Protein AF-A0A966R933-F1 (afdb_monomer)

Nearest PDB structures (foldseek):
  6i50-assembly1_A  TM=4.365E-01  e=1.251E-01  Spodoptera frugiperda
  4mxw-assembly2_A  TM=3.222E-01  e=2.564E-01  Homo sapiens
  3mi8-assembly1_A  TM=3.698E-01  e=3.327E+00  Homo sapiens
  3k51-assembly1_A  TM=3.496E-01  e=1.893E+00  Homo sapiens
  6w9g-assembly1_C  TM=2.439E-01  e=6.791E-01  Homo sapiens

Solvent-accessible surface area (backbone atoms only — not comparable to full-atom values): 19482 Å² total; per-residue (Å²): 120,56,99,60,27,41,74,45,85,52,96,87,34,49,35,51,47,67,77,67,90,82,73,98,85,64,80,71,82,55,71,71,37,72,91,50,36,81,61,58,70,67,45,46,74,94,49,57,86,65,56,34,63,42,76,55,93,61,22,41,38,33,50,36,40,57,43,80,45,97,86,80,42,62,30,13,48,24,35,37,37,36,36,36,67,50,49,73,53,93,63,83,71,44,72,64,45,74,79,44,72,49,57,44,46,37,34,51,41,48,47,70,48,72,55,95,88,39,82,43,36,40,33,37,26,45,47,95,88,70,43,83,44,82,45,73,64,74,93,77,72,70,49,46,71,82,84,83,53,81,36,70,40,72,51,70,51,70,55,70,76,41,36,78,94,50,60,87,46,31,24,33,51,44,34,38,40,35,27,40,31,61,27,38,37,57,35,39,41,39,38,29,36,26,32,66,82,48,90,48,79,41,79,49,54,71,54,76,52,76,28,75,65,70,84,91,64,82,76,61,93,90,60,77,83,77,81,89,72,68,69,62,40,70,44,92,70,48,70,47,67,60,53,59,93,44,66,33,84,79,73,69,45,43,48,45,51,30,41,25,41,26,45,37,40,42,34,38,28,31,61,44,81,76,48,78,45,82,41,66,45,83,40,88,64,68,98,56,77,87,45,63,60,36,72,74,93,76,79,91,82,69,93,50,33,79,58,66,88,68,83,85,86,69,81,77,89,56,87,66,65,44,87,125

Secondary structure (DSSP, 8-state):
-BTTEEEEEETTEEEEEE-SS--TTS--S---TTTTHHHHTT--GGGGGG--EEEETTEEEEEEEEEEETTTEEEEEEEEEEE-HHHHSSSS-PPPEEEEEEEEEEEEEEEEEEETTEEEEEEEEE-TTS-EEEEEE-SS-SSEE-SSSEEPPEEEEEPPPB--S-TTS-EEEEEEEEEEEEEEEEEEEEEEEEETT-SSPEEEEEEEEEE--S--SPPPTT-----S-PPPEEEEEEEE-SPP-PBPTTTSSBTTEES-EEEEEEEEEEEEEEEEEEEEEE-PPPSS---TTPPPSS-SS---------------TTTT----

pLDDT: mean 81.32, std 14.97, range [36.44, 96.38]

Foldseek 3Di:
DPPQWDWADDPQAIAIDHDDDDDPPDDDGDHPCPVQNVQQVQADPVCSVQKEWDQDPQKIKIFHNWDADPPLGIWGFWIWIWHLPQQPDPDPRDDIDTPYIGGAFRFNYKDWDQDPNDIWIWTFTQDPVRDTDIDTDDDDDFAGDPPPDGFWDKDKDKDPWDLDPHQPFKKFWWKKKWKWWQFAAKKKKWKWKFAPPDPDTHTFDIDMDGFYADPPDDDDPPDDDDPPGGGIGIDGIDMGGGGDQDADQQQRHGRSIHSIMMMMMMMIGGIDTDDMDTDIDGDHDDPDGRQQQPDDPDDDPDPRHDHDDRDDDDDPPPPRHDHD

Mean predicted aligned error: 10.38 Å

Sequence (324 aa):
MVNGDILFRSQDGIRSLMVARRDFTDWGQTPISRQVGRALKYDTLSRLGAASAVNFDNRFLLTIQPQQDQTHGTYHRGLVALDYDLVSGMGTKLSPAWEGVWTGLNILRVLTVRVDNVDRCYVFALSDEKKIELWEITRGDRFDHDGTDDVRIQWAIETRSTTFTKPFDAKRLEAMDQWYDQLTGQLDVTARFRPNLSECWTPWATYEDCAQYRNCEAPAPGTCQTPQYFRSQSRARMAFTRPPDVTDSQTGRFTRIGYEFQIRMELTGYARLQRLQFVANAEQDDMYGDISKTQCITAPEGNCASGDCNALTCCDPDDFTYSI

Radius of gyration: 24.47 Å; Cα contacts (8 Å, |Δi|>4): 630; chains: 1; bounding box: 87×52×58 Å

Structure (mmCIF, N/CA/C/O backbone):
data_AF-A0A966R933-F1
#
_entry.id   AF-A0A966R933-F1
#
loop_
_atom_site.group_PDB
_atom_site.id
_atom_site.type_symbol
_atom_site.label_atom_id
_atom_site.label_alt_id
_atom_site.label_comp_id
_atom_site.label_asym_id
_atom_site.label_entity_id
_atom_site.label_seq_id
_atom_site.pdbx_PDB_ins_code
_atom_site.Cartn_x
_atom_site.Cartn_y
_atom_site.Cartn_z
_atom_site.occupancy
_atom_site.B_iso_or_equiv
_atom_site.auth_seq_id
_atom_site.auth_comp_id
_atom_site.auth_asym_id
_atom_site.auth_atom_id
_atom_site.pdbx_PDB_model_num
ATOM 1 N N . MET A 1 1 ? 1.910 -20.796 -18.724 1.00 36.44 1 MET A N 1
ATOM 2 C CA . MET A 1 1 ? 1.612 -22.095 -18.089 1.00 36.44 1 MET A CA 1
ATOM 3 C C . MET A 1 1 ? 2.500 -22.176 -16.863 1.00 36.44 1 MET A C 1
ATOM 5 O O . MET A 1 1 ? 3.710 -22.075 -17.018 1.00 36.44 1 MET A O 1
ATOM 9 N N . VAL A 1 2 ? 1.915 -22.220 -15.670 1.00 47.84 2 VAL A N 1
ATOM 10 C CA . VAL A 1 2 ? 2.641 -22.260 -14.390 1.00 47.84 2 VAL A CA 1
ATOM 11 C C . VAL A 1 2 ? 2.152 -23.501 -13.659 1.00 47.84 2 VAL A C 1
ATOM 13 O O . VAL A 1 2 ? 0.949 -23.661 -13.506 1.00 47.84 2 VAL A O 1
ATOM 16 N N . ASN A 1 3 ? 3.050 -24.410 -13.275 1.00 51.19 3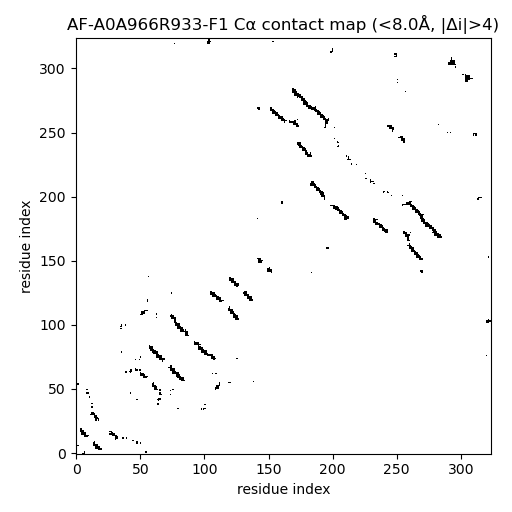 ASN A N 1
ATOM 17 C CA . ASN A 1 3 ? 2.709 -25.628 -12.523 1.00 51.19 3 ASN A CA 1
ATOM 18 C C . ASN A 1 3 ? 1.578 -26.498 -13.130 1.00 51.19 3 ASN A C 1
ATOM 20 O O . ASN A 1 3 ? 0.855 -27.160 -12.398 1.00 51.19 3 ASN A O 1
ATOM 24 N N . GLY A 1 4 ? 1.425 -26.523 -14.462 1.00 49.53 4 GLY A N 1
ATOM 25 C CA . GLY A 1 4 ? 0.356 -27.274 -15.150 1.00 49.53 4 GLY A CA 1
ATOM 26 C C . GLY A 1 4 ? -0.972 -26.517 -15.321 1.00 49.53 4 GLY A C 1
ATOM 27 O O . GLY A 1 4 ? -1.863 -27.009 -16.020 1.00 49.53 4 GLY A O 1
ATOM 28 N N . ASP A 1 5 ? -1.052 -25.294 -14.786 1.00 51.56 5 ASP A N 1
ATOM 29 C CA . ASP A 1 5 ? -2.226 -24.427 -14.836 1.00 51.56 5 ASP A CA 1
ATOM 30 C C . ASP A 1 5 ? -2.032 -23.234 -15.785 1.00 51.56 5 ASP A C 1
ATOM 32 O O . ASP A 1 5 ? -0.944 -22.659 -15.958 1.00 51.56 5 ASP A O 1
ATOM 36 N N . ILE A 1 6 ? -3.129 -22.854 -16.434 1.00 66.69 6 ILE A N 1
ATOM 37 C CA . ILE A 1 6 ? -3.263 -21.637 -17.229 1.00 66.69 6 ILE A CA 1
ATOM 38 C C . ILE A 1 6 ? -4.092 -20.654 -16.414 1.00 66.69 6 ILE A C 1
ATOM 40 O O . ILE A 1 6 ? -5.292 -20.842 -16.234 1.00 66.69 6 ILE A O 1
ATOM 44 N N . LEU A 1 7 ? -3.456 -19.587 -15.940 1.00 71.81 7 LEU A N 1
ATOM 45 C CA . LEU A 1 7 ? -4.163 -18.452 -15.360 1.00 71.81 7 LEU A CA 1
ATOM 46 C C . LEU A 1 7 ? -4.573 -17.488 -16.467 1.00 71.81 7 LEU A C 1
ATOM 48 O O . LEU A 1 7 ? -3.769 -17.158 -17.339 1.00 71.81 7 LEU A O 1
ATOM 52 N N . PHE A 1 8 ? -5.823 -17.042 -16.432 1.00 70.25 8 PHE A N 1
ATOM 53 C CA . PHE A 1 8 ? -6.366 -16.097 -17.399 1.00 70.25 8 PHE A CA 1
ATOM 54 C C . PHE A 1 8 ? -7.349 -15.132 -16.735 1.00 70.25 8 PHE A C 1
ATOM 56 O O . PHE A 1 8 ? -7.953 -15.415 -15.695 1.00 70.25 8 PHE A O 1
ATOM 63 N N . ARG A 1 9 ? -7.511 -13.959 -17.348 1.00 73.81 9 ARG A N 1
ATOM 64 C CA . ARG A 1 9 ? -8.462 -12.944 -16.896 1.00 73.81 9 ARG A CA 1
ATOM 65 C C . ARG A 1 9 ? -9.865 -13.285 -17.411 1.00 73.81 9 ARG A C 1
ATOM 67 O O . ARG A 1 9 ? -10.053 -13.529 -18.598 1.00 73.81 9 ARG A O 1
ATOM 74 N N . SER A 1 10 ? -10.840 -13.289 -16.509 1.00 68.50 10 SER A N 1
ATOM 75 C CA . SER A 1 10 ? -12.266 -13.526 -16.765 1.00 68.50 10 SER A CA 1
ATOM 76 C C . SER A 1 10 ? -13.103 -12.344 -16.255 1.00 68.50 10 SER A C 1
ATOM 78 O O . SER A 1 10 ? -12.592 -11.482 -15.539 1.00 68.50 10 SER A O 1
ATOM 80 N N . GLN A 1 11 ? -14.392 -12.300 -16.605 1.00 63.03 11 GLN A N 1
ATOM 81 C CA . GLN A 1 11 ? -15.316 -11.218 -16.231 1.00 63.03 11 GLN A CA 1
ATOM 82 C C . GLN A 1 11 ? -15.450 -11.022 -14.711 1.00 63.03 11 GLN A C 1
ATOM 84 O O . GLN A 1 11 ? -15.682 -9.917 -14.239 1.00 63.03 11 GLN A O 1
ATOM 89 N N . ASP A 1 12 ? -15.291 -12.095 -13.946 1.00 59.94 12 ASP A N 1
ATOM 90 C CA . ASP A 1 12 ? -15.486 -12.163 -12.498 1.00 59.94 12 ASP A CA 1
ATOM 91 C C . ASP A 1 12 ? -14.184 -12.103 -11.685 1.00 59.94 12 ASP A C 1
ATOM 93 O O . ASP A 1 12 ? -14.227 -12.015 -10.460 1.00 59.94 12 ASP A O 1
ATOM 97 N N . GLY A 1 13 ? -13.020 -12.172 -12.334 1.00 74.50 13 GLY A N 1
ATOM 98 C CA . GLY A 1 13 ? -11.752 -12.307 -11.619 1.00 74.50 13 GLY A CA 1
ATOM 99 C C . GLY A 1 13 ? -10.636 -12.923 -12.454 1.00 74.50 13 GLY A C 1
ATOM 100 O O . GLY A 1 13 ? -10.683 -12.969 -13.687 1.00 74.50 13 GLY A O 1
ATOM 101 N N . ILE A 1 14 ? -9.603 -13.379 -11.760 1.00 72.69 14 ILE A N 1
ATOM 102 C CA . ILE A 1 14 ? -8.530 -14.185 -12.341 1.00 72.69 14 ILE A CA 1
ATOM 103 C C . ILE A 1 14 ? -8.903 -15.640 -12.084 1.00 72.69 14 ILE A C 1
ATOM 105 O O . ILE A 1 14 ? -9.171 -16.020 -10.940 1.00 72.69 14 ILE A O 1
ATOM 109 N N . ARG A 1 15 ? -8.981 -16.427 -13.156 1.00 68.19 15 ARG A N 1
ATOM 110 C CA . ARG A 1 15 ? -9.348 -17.844 -13.114 1.00 68.19 15 ARG A CA 1
ATOM 111 C C . ARG A 1 15 ? -8.147 -18.705 -13.472 1.00 68.19 15 ARG A C 1
ATOM 113 O O . ARG A 1 15 ? -7.319 -18.303 -14.286 1.00 68.19 15 ARG A O 1
ATOM 120 N N . SER A 1 16 ? -8.091 -19.900 -12.898 1.00 65.12 16 SER A N 1
ATOM 121 C CA . SER A 1 16 ? -7.195 -20.971 -13.323 1.00 65.12 16 SER A CA 1
ATOM 122 C C . SER A 1 16 ? -7.951 -21.992 -14.176 1.00 65.12 16 SER A C 1
ATOM 124 O O . SER A 1 16 ? -9.102 -22.345 -13.904 1.00 65.12 16 SER A O 1
ATOM 126 N N . LEU A 1 17 ? -7.299 -22.461 -15.237 1.00 54.88 17 LEU A N 1
ATOM 127 C CA . LEU A 1 17 ? -7.678 -23.622 -16.031 1.00 54.88 17 LEU A CA 1
ATOM 128 C C . LEU A 1 17 ? -6.557 -24.655 -15.913 1.00 54.88 17 LEU A C 1
ATOM 130 O O . LEU A 1 17 ? -5.459 -24.432 -16.422 1.00 54.88 17 LEU A O 1
ATOM 134 N N . MET A 1 18 ? -6.843 -25.781 -15.267 1.00 54.78 18 MET A N 1
ATOM 135 C CA . MET A 1 18 ? -5.897 -26.890 -15.144 1.00 54.78 18 MET A CA 1
ATOM 136 C C . MET A 1 18 ? -5.921 -27.753 -16.408 1.00 54.78 18 MET A C 1
ATOM 138 O O . MET A 1 18 ? -7.000 -28.122 -16.878 1.00 54.78 18 MET A O 1
ATOM 142 N N . VAL A 1 19 ? -4.752 -28.093 -16.964 1.00 52.03 19 VAL A N 1
ATOM 143 C CA . VAL A 1 19 ? -4.649 -28.868 -18.224 1.00 52.03 19 VAL A CA 1
ATOM 144 C C . VAL A 1 19 ? -3.995 -30.256 -18.028 1.00 52.03 19 VAL A C 1
ATOM 146 O O . VAL A 1 19 ? -3.834 -31.007 -18.988 1.00 52.03 19 VAL A O 1
ATOM 149 N N . ALA A 1 20 ? -3.702 -30.686 -16.793 1.00 39.28 20 ALA A N 1
ATOM 150 C CA . ALA A 1 20 ? -3.129 -32.012 -16.494 1.00 39.28 20 ALA A CA 1
ATOM 151 C C . ALA A 1 20 ? -4.101 -32.963 -15.747 1.00 39.28 20 ALA A C 1
ATOM 153 O O . ALA A 1 20 ? -4.936 -32.534 -14.955 1.00 39.28 20 ALA A O 1
ATOM 154 N N . ARG A 1 21 ? -4.006 -34.283 -16.003 1.00 43.22 21 ARG A N 1
ATOM 155 C CA . ARG A 1 21 ? -4.816 -35.338 -15.347 1.00 43.22 21 ARG A CA 1
ATOM 156 C C . ARG A 1 21 ? -4.299 -35.650 -13.917 1.00 43.22 21 ARG A C 1
ATOM 158 O O . ARG A 1 21 ? -3.245 -36.270 -13.817 1.00 43.22 21 ARG A O 1
ATOM 165 N N . ARG A 1 22 ? -5.148 -35.389 -12.895 1.00 39.78 22 ARG A N 1
ATOM 166 C CA . ARG A 1 22 ? -5.112 -35.780 -11.441 1.00 39.78 22 ARG A CA 1
ATOM 167 C C . ARG A 1 22 ? -4.112 -34.983 -10.568 1.00 39.78 22 ARG A C 1
ATOM 169 O O . ARG A 1 22 ? -2.976 -34.842 -10.987 1.00 39.78 22 ARG A O 1
ATOM 176 N N . ASP A 1 23 ? -4.433 -34.410 -9.393 1.00 37.53 23 ASP A N 1
ATOM 177 C CA . ASP A 1 23 ? -5.287 -34.805 -8.244 1.00 37.53 23 ASP A CA 1
ATOM 178 C C . ASP A 1 23 ? -6.613 -34.030 -8.037 1.00 37.53 23 ASP A C 1
ATOM 180 O O . ASP A 1 23 ? -6.771 -32.885 -8.435 1.00 37.53 23 ASP A O 1
ATOM 184 N N . PHE A 1 24 ? -7.582 -34.682 -7.378 1.00 42.81 24 PHE A N 1
ATOM 185 C CA . PHE A 1 24 ? -9.002 -34.289 -7.253 1.00 42.81 24 PHE A CA 1
ATOM 186 C C . PHE A 1 24 ? -9.316 -33.266 -6.135 1.00 42.81 24 PHE A C 1
ATOM 188 O O . PHE A 1 24 ? -10.486 -33.018 -5.850 1.00 42.81 24 PHE A O 1
ATOM 195 N N . THR A 1 25 ? -8.301 -32.708 -5.472 1.00 47.44 25 THR A N 1
ATOM 196 C CA . THR A 1 25 ? -8.460 -31.808 -4.310 1.00 47.44 25 THR A CA 1
ATOM 197 C C . THR A 1 25 ? -7.926 -30.392 -4.529 1.00 47.44 25 THR A C 1
ATOM 199 O O . THR A 1 25 ? -8.078 -29.568 -3.633 1.00 47.44 25 THR A O 1
ATOM 202 N N . ASP A 1 26 ? -7.350 -30.095 -5.699 1.00 53.28 26 ASP A N 1
ATOM 203 C CA . ASP A 1 26 ? -6.748 -28.795 -6.022 1.00 53.28 26 ASP A CA 1
ATOM 204 C C . ASP A 1 26 ? -7.385 -28.120 -7.260 1.00 53.28 26 ASP A C 1
ATOM 206 O O . ASP A 1 26 ? -8.067 -28.741 -8.072 1.00 53.28 26 ASP A O 1
ATOM 210 N N . TRP A 1 27 ? -7.202 -26.799 -7.309 1.00 47.88 27 TRP A N 1
ATOM 211 C CA . TRP A 1 27 ? -7.929 -25.708 -7.989 1.00 47.88 27 TRP A CA 1
ATOM 212 C C . TRP A 1 27 ? -8.731 -25.964 -9.282 1.00 47.88 27 TRP A C 1
ATOM 214 O O . TRP A 1 27 ? -8.255 -25.750 -10.392 1.00 47.88 27 TRP A O 1
ATOM 224 N N . GLY A 1 28 ? -10.048 -26.151 -9.134 1.00 38.38 28 GLY A N 1
ATOM 225 C CA . GLY A 1 28 ? -11.040 -25.963 -10.204 1.00 38.38 28 GLY A CA 1
ATOM 226 C C . GLY A 1 28 ? -11.857 -24.665 -10.058 1.00 38.38 28 GLY A C 1
ATOM 227 O O . GLY A 1 28 ? -12.425 -24.422 -8.996 1.00 38.38 28 GLY A O 1
ATOM 228 N N . GLN A 1 29 ? -11.930 -23.847 -11.125 1.00 37.25 29 GLN A N 1
ATOM 229 C CA . GLN A 1 29 ? -12.935 -22.792 -11.428 1.00 37.25 29 GLN A CA 1
ATOM 230 C C . GLN A 1 29 ? -13.473 -21.937 -10.250 1.00 37.25 29 GLN A C 1
ATOM 232 O O . GLN A 1 29 ? -14.620 -21.495 -10.277 1.00 37.25 29 GLN A O 1
ATOM 237 N N . THR A 1 30 ? -12.673 -21.669 -9.218 1.00 43.91 30 THR A N 1
ATOM 238 C CA . THR A 1 30 ? -13.078 -20.824 -8.084 1.00 43.91 30 THR A CA 1
ATOM 239 C C . THR A 1 30 ? -12.409 -19.460 -8.234 1.00 43.91 30 THR A C 1
ATOM 241 O O . THR A 1 30 ? -11.198 -19.426 -8.444 1.00 43.91 30 THR A O 1
ATOM 244 N N . PRO A 1 31 ? -13.136 -18.329 -8.160 1.00 49.50 31 PRO A N 1
ATOM 245 C CA . PRO A 1 31 ? -12.522 -17.009 -8.268 1.00 49.50 31 PRO A CA 1
ATOM 246 C C . PRO A 1 31 ? -11.533 -16.789 -7.112 1.00 49.50 31 PRO A C 1
ATOM 248 O O . PRO A 1 31 ? -11.920 -16.657 -5.951 1.00 49.50 31 PRO A O 1
ATOM 251 N N . ILE A 1 32 ? -10.242 -16.749 -7.451 1.00 59.44 32 ILE A N 1
ATOM 252 C CA . ILE A 1 32 ? -9.102 -16.671 -6.514 1.00 59.44 32 ILE A CA 1
ATOM 253 C C . ILE A 1 32 ? -8.992 -15.264 -5.888 1.00 59.44 32 ILE A C 1
ATOM 255 O O . ILE A 1 32 ? -8.323 -15.046 -4.881 1.00 59.44 32 ILE A O 1
ATOM 259 N N . SER A 1 33 ? -9.685 -14.277 -6.451 1.00 59.53 33 SER A N 1
ATOM 260 C CA . SER A 1 33 ? -9.358 -12.861 -6.319 1.00 59.53 33 SER A CA 1
ATOM 261 C C . SER A 1 33 ? -10.073 -12.094 -5.200 1.00 59.53 33 SER A C 1
ATOM 263 O O . SER A 1 33 ? -10.199 -10.878 -5.300 1.00 59.53 33 SER A O 1
ATOM 265 N N . ARG A 1 34 ? -10.560 -12.737 -4.128 1.00 67.81 34 ARG A N 1
ATOM 266 C CA . ARG A 1 34 ? -11.287 -12.011 -3.056 1.00 67.81 34 ARG A CA 1
ATOM 267 C C . ARG A 1 34 ? -10.432 -10.953 -2.346 1.00 67.81 34 ARG A C 1
ATOM 269 O O . ARG A 1 34 ? -10.954 -9.892 -2.028 1.00 67.81 34 ARG A O 1
ATOM 276 N N . GLN A 1 35 ? -9.140 -11.216 -2.145 1.00 71.19 35 GLN A N 1
ATOM 277 C CA . GLN A 1 35 ? -8.213 -10.300 -1.457 1.00 71.19 35 GLN A CA 1
ATOM 278 C C . GLN A 1 35 ? -7.917 -9.037 -2.285 1.00 71.19 35 GLN A C 1
ATOM 280 O O . GLN A 1 35 ? -7.800 -7.945 -1.746 1.00 71.19 35 GLN A O 1
ATOM 285 N N . VAL A 1 36 ? -7.888 -9.176 -3.611 1.00 79.12 36 VAL A N 1
ATOM 286 C CA . VAL A 1 36 ? -7.626 -8.096 -4.583 1.00 79.12 36 VAL A CA 1
ATOM 287 C C . VAL A 1 36 ? -8.903 -7.636 -5.298 1.00 79.12 36 VAL A C 1
ATOM 289 O O . VAL A 1 36 ? -8.865 -6.866 -6.257 1.00 79.12 36 VAL A O 1
ATOM 292 N N . GLY A 1 37 ? -10.067 -8.090 -4.823 1.00 78.38 37 GLY A N 1
ATOM 293 C CA . GLY A 1 37 ? -11.359 -7.862 -5.468 1.00 78.38 37 GLY A CA 1
ATOM 294 C C . GLY A 1 37 ? -11.715 -6.381 -5.554 1.00 78.38 37 GLY A C 1
ATOM 295 O O . GLY A 1 37 ? -12.314 -5.961 -6.541 1.00 78.38 37 GLY A O 1
ATOM 296 N N . ARG A 1 38 ? -11.268 -5.578 -4.576 1.00 77.56 38 ARG A N 1
ATOM 297 C CA . ARG A 1 38 ? -11.438 -4.116 -4.577 1.00 77.56 38 ARG A CA 1
ATOM 298 C C . ARG A 1 38 ? -10.855 -3.459 -5.826 1.00 77.56 38 ARG A C 1
ATOM 300 O O . ARG A 1 38 ? -11.471 -2.567 -6.394 1.00 77.56 38 ARG A O 1
ATOM 307 N N . ALA A 1 39 ? -9.704 -3.946 -6.276 1.00 80.38 39 ALA A N 1
ATOM 308 C CA . ALA A 1 39 ? -8.980 -3.387 -7.403 1.00 80.38 39 ALA A CA 1
ATOM 309 C C . ALA A 1 39 ? -9.552 -3.876 -8.736 1.00 80.38 39 ALA A C 1
ATOM 311 O O . ALA A 1 39 ? -9.730 -3.086 -9.659 1.00 80.38 39 ALA A O 1
ATOM 312 N N . LEU A 1 40 ? -9.903 -5.164 -8.802 1.00 83.31 40 LEU A N 1
ATOM 313 C CA . LEU A 1 40 ? -10.428 -5.813 -10.006 1.00 83.31 40 LEU A CA 1
ATOM 314 C C . LEU A 1 40 ? -11.887 -5.462 -10.319 1.00 83.31 40 LEU A C 1
ATOM 316 O O . LEU A 1 40 ? -12.325 -5.674 -11.450 1.00 83.31 40 LEU A O 1
ATOM 320 N N . LYS A 1 41 ? -12.650 -4.953 -9.340 1.00 81.94 41 LYS A N 1
ATOM 321 C CA . LYS A 1 41 ? -14.061 -4.560 -9.510 1.00 81.94 41 LYS A CA 1
ATOM 322 C C . LYS A 1 41 ? -14.245 -3.474 -10.576 1.00 81.94 41 LYS A C 1
ATOM 324 O O . LYS A 1 41 ? -15.308 -3.398 -11.182 1.00 81.94 41 LYS A O 1
ATOM 329 N N . TYR A 1 42 ? -13.223 -2.651 -10.799 1.00 80.94 42 TYR A N 1
ATOM 330 C CA . TYR A 1 42 ? -13.264 -1.525 -11.733 1.00 80.94 42 TYR A CA 1
ATOM 331 C C . TYR A 1 42 ? -12.755 -1.872 -13.140 1.00 80.94 42 TYR A C 1
ATOM 333 O O . TYR A 1 42 ? -12.602 -0.984 -13.981 1.00 80.94 42 TYR A O 1
ATOM 341 N N . ASP A 1 43 ? -12.499 -3.149 -13.428 1.00 83.88 43 ASP A N 1
ATOM 342 C CA . ASP A 1 43 ? -12.033 -3.559 -14.748 1.00 83.88 43 ASP A CA 1
ATOM 343 C C . ASP A 1 43 ? -13.141 -3.464 -15.802 1.00 83.88 43 ASP A C 1
ATOM 345 O O . ASP A 1 43 ? -14.246 -3.987 -15.650 1.00 83.88 43 ASP A O 1
ATOM 349 N N . THR A 1 44 ? -12.815 -2.837 -16.933 1.00 83.62 44 THR A N 1
ATOM 350 C CA . THR A 1 44 ? -13.738 -2.722 -18.065 1.00 83.62 44 THR A CA 1
ATOM 351 C C . THR A 1 44 ? -13.658 -3.964 -18.956 1.00 83.62 44 THR A C 1
ATOM 353 O O . THR A 1 44 ? -12.628 -4.223 -19.580 1.00 83.62 44 THR A O 1
ATOM 356 N N . LEU A 1 45 ? -14.769 -4.701 -19.073 1.00 80.94 45 LEU A N 1
ATOM 357 C CA . LEU A 1 45 ? -14.840 -5.990 -19.781 1.00 80.94 45 LEU A CA 1
ATOM 358 C C . LEU A 1 45 ? -14.350 -5.946 -21.234 1.00 80.94 45 LEU A C 1
ATOM 360 O O . LEU A 1 45 ? -13.626 -6.841 -21.665 1.00 80.94 45 LEU A O 1
ATOM 364 N N . SER A 1 46 ? -14.710 -4.905 -21.987 1.00 85.12 46 SER A N 1
ATOM 365 C CA . SER A 1 46 ? -14.344 -4.772 -23.406 1.00 85.12 46 SER A CA 1
ATOM 366 C C . SER A 1 46 ? -12.839 -4.613 -23.641 1.00 85.12 46 SER A C 1
ATOM 368 O O . SER A 1 46 ? -12.379 -4.786 -24.766 1.00 85.12 46 SER A O 1
ATOM 370 N N . ARG A 1 47 ? -12.069 -4.302 -22.592 1.00 86.06 47 ARG A N 1
ATOM 371 C CA . ARG A 1 47 ? -10.631 -4.017 -22.670 1.00 86.06 47 ARG A CA 1
ATOM 372 C C . ARG A 1 47 ? -9.758 -5.131 -22.095 1.00 86.06 47 ARG A C 1
ATOM 374 O O . ARG A 1 47 ? -8.541 -5.069 -22.221 1.00 86.06 47 ARG A O 1
ATOM 381 N N . LEU A 1 48 ? -10.357 -6.183 -21.530 1.00 84.44 48 LEU A N 1
ATOM 382 C CA . LEU A 1 48 ? -9.616 -7.297 -20.924 1.00 84.44 48 LEU A CA 1
ATOM 383 C C . LEU A 1 48 ? -8.739 -8.064 -21.924 1.00 84.44 48 LEU A C 1
ATOM 385 O O . LEU A 1 48 ? -7.756 -8.677 -21.521 1.00 84.44 48 LEU A O 1
ATOM 389 N N . GLY A 1 49 ? -9.056 -8.010 -23.223 1.00 84.56 49 GLY A N 1
ATOM 390 C CA . GLY A 1 49 ? -8.234 -8.623 -24.271 1.00 84.56 49 GLY A CA 1
ATOM 391 C C . GLY A 1 49 ? -6.835 -8.010 -24.414 1.00 84.56 49 GLY A C 1
ATOM 392 O O . GLY A 1 49 ? -5.957 -8.649 -24.985 1.00 84.56 49 GLY A O 1
ATOM 393 N N . ALA A 1 50 ? -6.614 -6.802 -23.886 1.00 88.69 50 ALA A N 1
ATOM 394 C CA . ALA A 1 50 ? -5.310 -6.141 -23.876 1.00 88.69 50 ALA A CA 1
ATOM 395 C C . ALA A 1 50 ? -4.462 -6.479 -22.634 1.00 88.69 50 ALA A C 1
ATOM 397 O O . ALA A 1 50 ? -3.341 -5.985 -22.520 1.00 88.69 50 ALA A O 1
ATOM 398 N N . ALA A 1 51 ? -4.973 -7.297 -21.706 1.00 91.06 51 ALA A N 1
ATOM 399 C CA . ALA A 1 51 ? -4.255 -7.635 -20.485 1.00 91.06 51 ALA A CA 1
ATOM 400 C C . ALA A 1 51 ? -2.951 -8.394 -20.781 1.00 91.06 51 ALA A C 1
ATOM 402 O O . ALA A 1 51 ? -2.891 -9.263 -21.655 1.00 91.06 51 ALA A O 1
ATOM 403 N N . SER A 1 52 ? -1.911 -8.092 -20.008 1.00 92.88 52 SER A N 1
ATOM 404 C CA . SER A 1 52 ? -0.603 -8.735 -20.082 1.00 92.88 52 SER A CA 1
ATOM 405 C C . SER A 1 52 ? -0.268 -9.385 -18.749 1.00 92.88 52 SER A C 1
ATOM 407 O O . SER A 1 52 ? -0.553 -8.829 -17.688 1.00 92.88 52 SER A O 1
ATOM 409 N N . ALA A 1 53 ? 0.353 -10.560 -18.805 1.00 93.06 53 ALA A N 1
ATOM 410 C CA . ALA A 1 53 ? 0.742 -11.312 -17.623 1.00 93.06 53 ALA A CA 1
ATOM 411 C C . ALA A 1 53 ? 2.128 -11.922 -17.795 1.00 93.06 53 ALA A C 1
ATOM 413 O O . ALA A 1 53 ? 2.481 -12.362 -18.892 1.00 93.06 53 ALA A O 1
ATOM 414 N N . VAL A 1 54 ? 2.877 -12.010 -16.702 1.00 93.94 54 VAL A N 1
ATOM 415 C CA . VAL A 1 54 ? 4.172 -12.694 -16.650 1.00 93.94 54 VAL A CA 1
ATOM 416 C C . VAL A 1 54 ? 4.304 -13.494 -15.363 1.00 93.94 54 VAL A C 1
ATOM 418 O O . VAL A 1 54 ? 3.613 -13.241 -14.379 1.00 93.94 54 VAL A O 1
ATOM 421 N N . ASN A 1 55 ? 5.207 -14.469 -15.377 1.00 91.19 55 ASN A N 1
ATOM 422 C CA . ASN A 1 55 ? 5.716 -15.086 -14.162 1.00 91.19 55 ASN A CA 1
ATOM 423 C C . ASN A 1 55 ? 7.177 -14.655 -14.001 1.00 91.19 55 ASN A C 1
ATOM 425 O O . ASN A 1 55 ? 7.981 -14.902 -14.903 1.00 91.19 55 ASN A O 1
ATOM 429 N N . PHE A 1 56 ? 7.489 -13.989 -12.896 1.00 91.44 56 PHE A N 1
ATOM 430 C CA . PHE A 1 56 ? 8.818 -13.490 -12.576 1.00 91.44 56 PHE A CA 1
ATOM 431 C C . PHE A 1 56 ? 9.063 -13.615 -11.075 1.00 91.44 56 PHE A C 1
ATOM 433 O O . PHE A 1 56 ? 8.211 -13.218 -10.291 1.00 91.44 56 PHE A O 1
ATOM 440 N N . ASP A 1 57 ? 10.217 -14.160 -10.686 1.00 88.44 57 ASP A N 1
ATOM 441 C CA . ASP A 1 57 ? 10.611 -14.314 -9.277 1.00 88.44 57 ASP A CA 1
ATOM 442 C C . ASP A 1 57 ? 9.559 -15.037 -8.415 1.00 88.44 57 ASP A C 1
ATOM 444 O O . ASP A 1 57 ? 9.164 -14.553 -7.363 1.00 88.44 57 ASP A O 1
ATOM 448 N N . ASN A 1 58 ? 9.033 -16.162 -8.919 1.00 87.56 58 ASN A N 1
ATOM 449 C CA . ASN A 1 58 ? 7.922 -16.910 -8.310 1.00 87.56 58 ASN A CA 1
ATOM 450 C C . ASN A 1 58 ? 6.650 -16.084 -8.054 1.00 87.56 58 ASN A C 1
ATOM 452 O O . ASN A 1 58 ? 5.764 -16.529 -7.328 1.00 87.56 58 ASN A O 1
ATOM 456 N N . ARG A 1 59 ? 6.499 -14.936 -8.716 1.00 89.00 59 ARG A N 1
ATOM 457 C CA . ARG A 1 59 ? 5.286 -14.124 -8.683 1.00 89.00 59 ARG A CA 1
ATOM 458 C C . ARG A 1 59 ? 4.600 -14.137 -10.031 1.00 89.00 59 ARG A C 1
ATOM 460 O O . ARG A 1 59 ? 5.211 -13.912 -11.077 1.00 89.00 59 ARG A O 1
ATOM 467 N N . PHE A 1 60 ? 3.293 -14.353 -10.015 1.00 90.25 60 PHE A N 1
ATOM 468 C CA . PHE A 1 60 ? 2.454 -14.056 -11.165 1.00 90.25 60 PHE A CA 1
ATOM 469 C C . PHE A 1 60 ? 2.012 -12.599 -11.111 1.00 90.25 60 PHE A C 1
ATOM 471 O O . PHE A 1 60 ? 1.304 -12.193 -10.190 1.00 90.25 60 PHE A O 1
ATOM 478 N N . LEU A 1 61 ? 2.422 -11.840 -12.123 1.00 93.38 61 LEU A N 1
ATOM 479 C CA . LEU A 1 61 ? 2.064 -10.440 -12.304 1.00 93.38 61 LEU A CA 1
ATOM 480 C C . LEU A 1 61 ? 1.048 -10.337 -13.437 1.00 93.38 61 LEU A C 1
ATOM 482 O O . LEU A 1 61 ? 1.280 -10.867 -14.527 1.00 93.38 61 LEU A O 1
ATOM 486 N N . LEU A 1 62 ? -0.059 -9.639 -13.198 1.00 92.94 62 LEU A N 1
ATOM 487 C CA . LEU A 1 62 ? -1.103 -9.408 -14.197 1.00 92.94 62 LEU A CA 1
ATOM 488 C C . LEU A 1 62 ? -1.548 -7.948 -14.180 1.00 92.94 62 LEU A C 1
ATOM 490 O O . LEU A 1 62 ? -1.811 -7.391 -13.121 1.00 92.94 62 LEU A O 1
ATOM 494 N N . THR A 1 63 ? -1.694 -7.347 -15.355 1.00 93.75 63 THR A N 1
ATOM 495 C CA . THR A 1 63 ? -2.206 -5.980 -15.498 1.00 93.75 63 THR A CA 1
ATOM 496 C C . THR A 1 63 ? -3.689 -5.860 -15.144 1.00 93.75 63 THR A C 1
ATOM 498 O O . THR A 1 63 ? -4.497 -6.704 -15.541 1.00 93.75 63 THR A O 1
ATOM 501 N N . ILE A 1 64 ? -4.060 -4.776 -14.460 1.00 91.25 64 ILE A N 1
ATOM 502 C CA . ILE A 1 64 ? -5.428 -4.507 -13.988 1.00 91.25 64 ILE A CA 1
ATOM 503 C C . ILE A 1 64 ? -5.886 -3.074 -14.315 1.00 91.25 64 ILE A C 1
ATOM 505 O O . ILE A 1 64 ? -5.081 -2.207 -14.645 1.00 91.25 64 ILE A O 1
ATOM 509 N N . GLN A 1 65 ? -7.186 -2.808 -14.207 1.00 89.56 65 GLN A N 1
ATOM 510 C CA . GLN A 1 65 ? -7.830 -1.511 -14.450 1.00 89.56 65 GLN A CA 1
ATOM 511 C C . GLN A 1 65 ? -7.485 -0.876 -15.810 1.00 89.56 65 GLN A C 1
ATOM 513 O O . GLN A 1 65 ? -6.860 0.189 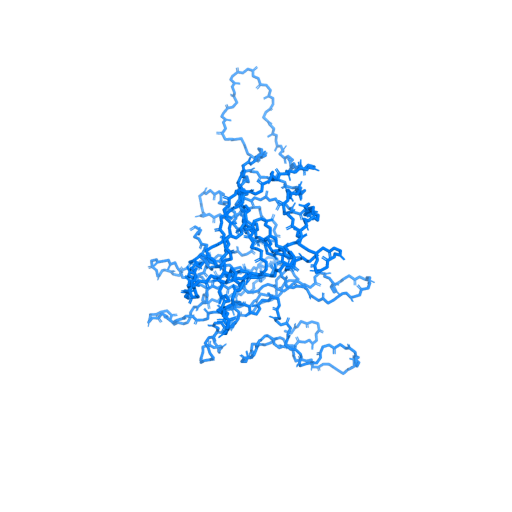-15.859 1.00 89.56 65 GLN A O 1
ATOM 518 N N . PRO A 1 66 ? -7.904 -1.495 -16.930 1.00 91.81 66 PRO A N 1
ATOM 519 C CA . PRO A 1 66 ? -7.602 -0.995 -18.265 1.00 91.81 66 PRO A CA 1
ATOM 520 C C . PRO A 1 66 ? -8.291 0.347 -18.573 1.00 91.81 66 PRO A C 1
ATOM 522 O O . PRO A 1 66 ? -9.521 0.471 -18.569 1.00 91.81 66 PRO A O 1
ATOM 525 N N . GLN A 1 67 ? -7.486 1.337 -18.933 1.00 89.81 67 GLN A N 1
ATOM 526 C CA . GLN A 1 67 ? -7.861 2.656 -19.432 1.00 89.81 67 GLN A CA 1
AT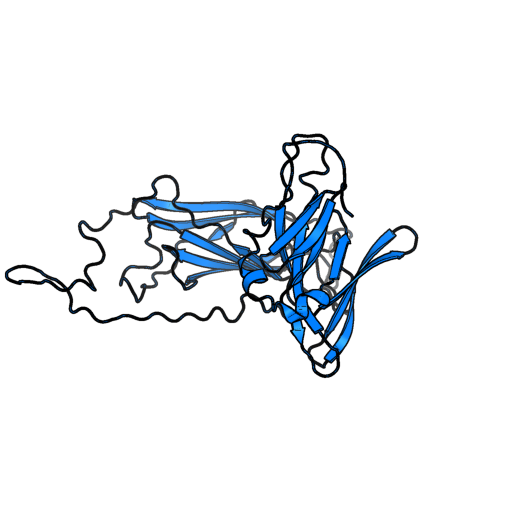OM 527 C C . GLN A 1 67 ? -7.538 2.778 -20.920 1.00 89.81 67 GLN A C 1
ATOM 529 O O . GLN A 1 67 ? -6.754 2.007 -21.467 1.00 89.81 67 GLN A O 1
ATOM 534 N N . GLN A 1 68 ? -8.159 3.742 -21.592 1.00 89.19 68 GLN A N 1
ATOM 535 C CA . GLN A 1 68 ? -7.955 3.969 -23.019 1.00 89.19 68 GLN A CA 1
ATOM 536 C C . GLN A 1 68 ? -7.385 5.359 -23.247 1.00 89.19 68 GLN A C 1
ATOM 538 O O . GLN A 1 68 ? -7.973 6.355 -22.833 1.00 89.19 68 GLN A O 1
ATOM 543 N N . ASP A 1 69 ? -6.268 5.396 -23.953 1.00 89.44 69 ASP A N 1
ATOM 544 C CA . ASP A 1 69 ? -5.657 6.588 -24.508 1.00 89.44 69 ASP A CA 1
ATOM 545 C C . ASP A 1 69 ? -5.934 6.624 -26.018 1.00 89.44 69 ASP A C 1
ATOM 547 O O . ASP A 1 69 ? -5.918 5.590 -26.692 1.00 89.44 69 ASP A O 1
ATOM 551 N N . GLN A 1 70 ? -6.226 7.807 -26.560 1.00 86.06 70 GLN A N 1
ATOM 552 C CA . GLN A 1 70 ? -6.585 7.947 -27.976 1.00 86.06 70 GLN A CA 1
ATOM 553 C C . GLN A 1 70 ? -5.414 7.621 -28.913 1.00 86.06 70 GLN A C 1
ATOM 555 O O . GLN A 1 70 ? -5.645 7.162 -30.030 1.00 86.06 70 GLN A O 1
ATOM 560 N N . THR A 1 71 ? -4.177 7.824 -28.455 1.00 88.69 71 THR A N 1
ATOM 561 C CA . THR A 1 71 ? -2.973 7.716 -29.288 1.00 88.69 71 THR A CA 1
ATOM 562 C C . THR A 1 71 ? -2.223 6.409 -29.041 1.00 88.69 71 THR A C 1
ATOM 564 O O . THR A 1 71 ? -1.724 5.801 -29.984 1.00 88.69 71 THR A O 1
ATOM 567 N N . HIS A 1 72 ? -2.172 5.943 -27.790 1.00 88.50 72 HIS A N 1
ATOM 568 C CA . HIS A 1 72 ? -1.333 4.804 -27.386 1.00 88.50 72 HIS A CA 1
ATOM 569 C C . HIS A 1 72 ? -2.115 3.502 -27.154 1.00 88.50 72 HIS A C 1
ATOM 571 O O . HIS A 1 72 ? -1.525 2.460 -26.870 1.00 88.50 72 HIS A O 1
ATOM 577 N N . GLY A 1 73 ? -3.442 3.532 -27.297 1.00 89.94 73 GLY A N 1
ATOM 578 C CA . GLY A 1 73 ? -4.296 2.363 -27.116 1.00 89.94 73 GLY A CA 1
ATOM 579 C C . GLY A 1 73 ? -4.674 2.129 -25.654 1.00 89.94 73 GLY A C 1
ATOM 580 O O . GLY A 1 73 ? -5.063 3.053 -24.947 1.00 89.94 73 GLY A O 1
ATOM 581 N N . THR A 1 74 ? -4.651 0.872 -25.207 1.00 92.44 74 THR A N 1
ATOM 582 C CA . THR A 1 74 ? -5.064 0.509 -23.839 1.00 92.44 74 THR A CA 1
ATOM 583 C C . THR A 1 74 ? -3.852 0.436 -22.918 1.00 92.44 74 THR A C 1
ATOM 585 O O . THR A 1 74 ? -2.901 -0.279 -23.221 1.00 92.44 74 THR A O 1
ATOM 588 N N . TYR A 1 75 ? -3.914 1.130 -21.785 1.00 93.19 75 TYR A N 1
ATOM 589 C CA . TYR A 1 75 ? -2.946 1.025 -20.691 1.00 93.19 75 TYR A CA 1
ATOM 590 C C . TYR A 1 75 ? -3.657 0.589 -19.405 1.00 93.19 75 TYR A C 1
ATOM 592 O O . TYR A 1 75 ? -4.879 0.631 -19.322 1.00 93.19 75 TYR A O 1
ATOM 600 N N . HIS A 1 76 ? -2.912 0.158 -18.399 1.00 92.88 76 HIS A N 1
ATOM 601 C CA . HIS A 1 76 ? -3.421 -0.429 -17.162 1.00 92.88 76 HIS A CA 1
ATOM 602 C C . HIS A 1 76 ? -2.888 0.361 -15.970 1.00 92.88 76 HIS A C 1
ATOM 604 O O . HIS A 1 76 ? -1.719 0.726 -15.961 1.00 92.88 76 HIS A O 1
ATOM 610 N N . ARG A 1 77 ? -3.715 0.638 -14.959 1.00 90.69 77 ARG A N 1
ATOM 611 C CA . ARG A 1 77 ? -3.312 1.493 -13.818 1.00 90.69 77 ARG A CA 1
ATOM 612 C C . ARG A 1 77 ? -2.488 0.772 -12.749 1.00 90.69 77 ARG A C 1
ATOM 614 O O . ARG A 1 77 ? -2.132 1.371 -11.739 1.00 90.69 77 ARG A O 1
ATOM 621 N N . GLY A 1 78 ? -2.235 -0.520 -12.933 1.00 91.12 78 GLY A N 1
ATOM 622 C CA . GLY A 1 78 ? -1.419 -1.285 -12.006 1.00 91.12 78 GLY A CA 1
ATOM 623 C C . GLY A 1 78 ? -1.258 -2.746 -12.393 1.00 91.12 78 GLY A C 1
ATOM 624 O O . GLY A 1 78 ? -1.806 -3.222 -13.396 1.00 91.12 78 GLY A O 1
ATOM 625 N N . LEU A 1 79 ? -0.514 -3.455 -11.550 1.00 92.56 79 LEU A N 1
ATOM 626 C CA . LEU A 1 79 ? -0.346 -4.902 -11.563 1.00 92.56 79 LEU A CA 1
ATOM 627 C C . LEU A 1 79 ? -0.964 -5.490 -10.307 1.00 92.56 79 LEU A C 1
ATOM 629 O O . LEU A 1 79 ? -0.938 -4.888 -9.241 1.00 92.56 79 LEU A O 1
ATOM 633 N N . VAL A 1 80 ? -1.467 -6.705 -10.412 1.00 91.50 80 VAL A N 1
ATOM 634 C CA . VAL A 1 80 ? -1.723 -7.544 -9.250 1.00 91.50 80 VAL A CA 1
ATOM 635 C C . VAL A 1 80 ? -0.632 -8.603 -9.157 1.00 91.50 80 VAL A C 1
ATOM 637 O O . VAL A 1 80 ? -0.259 -9.180 -10.182 1.00 91.50 80 VAL A O 1
ATOM 640 N N . ALA A 1 81 ? -0.132 -8.840 -7.945 1.00 91.25 81 ALA A N 1
ATOM 641 C CA . ALA A 1 81 ? 0.946 -9.783 -7.672 1.00 91.25 81 ALA A CA 1
ATOM 642 C C . ALA A 1 81 ? 0.445 -10.959 -6.821 1.00 91.25 81 ALA A C 1
ATOM 644 O O . ALA A 1 81 ? -0.166 -10.773 -5.765 1.00 91.25 81 ALA A O 1
ATOM 645 N N . LEU A 1 82 ? 0.684 -12.177 -7.307 1.00 89.50 82 LEU A N 1
ATOM 646 C CA . LEU A 1 82 ? 0.377 -13.432 -6.622 1.00 89.50 82 LEU A CA 1
ATOM 647 C C . LEU A 1 82 ? 1.674 -14.199 -6.376 1.00 89.50 82 LEU A C 1
ATOM 649 O O . LEU A 1 82 ? 2.335 -14.588 -7.338 1.00 89.50 82 LEU A O 1
ATOM 653 N N . ASP A 1 83 ? 1.999 -14.432 -5.110 1.00 86.00 83 ASP A N 1
ATOM 654 C CA . ASP A 1 83 ? 3.210 -15.124 -4.676 1.00 86.00 83 ASP A CA 1
ATOM 655 C C . ASP A 1 83 ? 3.016 -16.651 -4.634 1.00 86.00 83 ASP A C 1
ATOM 657 O O . ASP A 1 83 ? 2.038 -17.164 -4.069 1.00 86.00 83 ASP A O 1
ATOM 661 N N . TYR A 1 84 ? 3.960 -17.378 -5.237 1.00 83.88 84 TYR A N 1
ATOM 662 C CA . TYR A 1 84 ? 4.028 -18.840 -5.252 1.00 83.88 84 TYR A CA 1
ATOM 663 C C . TYR A 1 84 ? 5.049 -19.441 -4.285 1.00 83.88 84 TYR A C 1
ATOM 665 O O . TYR A 1 84 ? 5.125 -20.673 -4.212 1.00 83.88 84 TYR A O 1
ATOM 673 N N . ASP A 1 85 ? 5.806 -18.650 -3.524 1.00 80.69 85 ASP A N 1
ATOM 674 C CA . ASP A 1 85 ? 6.808 -19.185 -2.595 1.00 80.69 85 ASP A CA 1
ATOM 675 C C . ASP A 1 85 ? 6.188 -20.092 -1.520 1.00 80.69 85 ASP A C 1
ATOM 677 O O . ASP A 1 85 ? 6.785 -21.082 -1.093 1.00 80.69 85 ASP A O 1
ATOM 681 N N . LEU A 1 86 ? 4.922 -19.853 -1.170 1.00 71.00 86 LEU A N 1
ATOM 682 C CA . LEU A 1 86 ? 4.141 -20.703 -0.264 1.00 71.00 86 LEU A CA 1
ATOM 683 C C . LEU A 1 86 ? 3.869 -22.124 -0.797 1.00 71.00 86 LEU A C 1
ATOM 685 O O . LEU A 1 86 ? 3.543 -23.025 -0.019 1.00 71.00 86 LEU A O 1
ATOM 689 N N . VAL A 1 87 ? 4.000 -22.337 -2.109 1.00 72.62 87 VAL A N 1
ATOM 690 C CA . VAL A 1 87 ? 3.707 -23.614 -2.788 1.00 72.62 87 VAL A CA 1
ATOM 691 C C . VAL A 1 87 ? 4.967 -24.283 -3.344 1.00 72.62 87 VAL A C 1
ATOM 693 O O . VAL A 1 87 ? 4.929 -25.461 -3.703 1.00 72.62 87 VAL A O 1
ATOM 696 N N . SER A 1 88 ? 6.079 -23.549 -3.431 1.00 63.28 88 SER A N 1
ATOM 697 C CA . SER A 1 88 ? 7.336 -24.018 -4.027 1.00 63.28 88 SER A CA 1
ATOM 698 C C . SER A 1 88 ? 8.203 -24.845 -3.062 1.00 63.28 88 SER A C 1
ATOM 700 O O . SER A 1 88 ? 9.125 -25.536 -3.497 1.00 63.28 88 SER A O 1
ATOM 702 N N . GLY A 1 89 ? 7.897 -24.823 -1.760 1.00 62.53 89 GLY A N 1
ATOM 703 C CA . GLY A 1 89 ? 8.627 -25.563 -0.727 1.00 62.53 89 GLY A CA 1
ATOM 704 C C . GLY A 1 89 ? 8.304 -27.065 -0.641 1.00 62.53 89 GLY A C 1
ATOM 705 O O . GLY A 1 89 ? 7.241 -27.530 -1.042 1.00 62.53 89 GLY A O 1
ATOM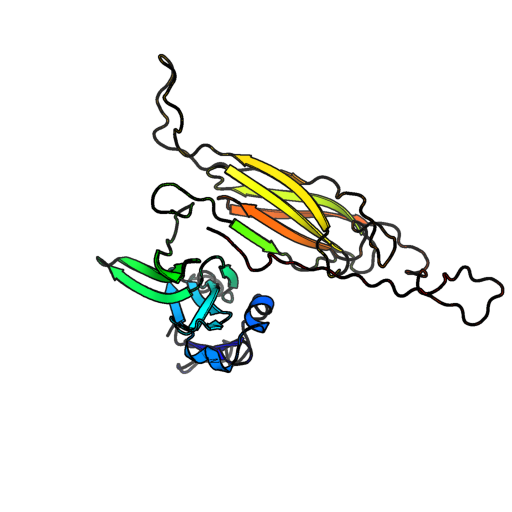 706 N N . MET A 1 90 ? 9.216 -27.836 -0.032 1.00 58.78 90 MET A N 1
ATOM 707 C CA . MET A 1 90 ? 9.040 -29.277 0.254 1.00 58.78 90 MET A CA 1
ATOM 708 C C . MET A 1 90 ? 8.112 -29.577 1.452 1.00 58.78 90 MET A C 1
ATOM 710 O O . MET A 1 90 ? 7.884 -30.743 1.774 1.00 58.78 90 MET A O 1
ATOM 714 N N . GLY A 1 91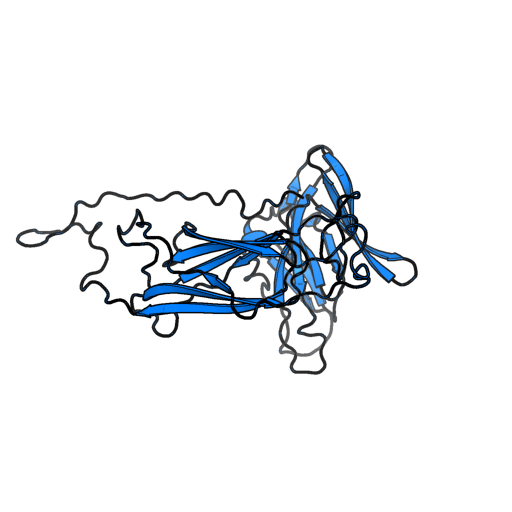 ? 7.635 -28.545 2.154 1.00 65.38 91 GLY A N 1
ATOM 715 C CA . GLY A 1 91 ? 6.763 -28.671 3.324 1.00 65.38 91 GLY A CA 1
ATOM 716 C C . GLY A 1 91 ? 5.284 -28.836 2.966 1.00 65.38 91 GLY A C 1
ATOM 717 O O . GLY A 1 91 ? 4.923 -29.180 1.841 1.00 65.38 91 GLY A O 1
ATOM 718 N N . THR A 1 92 ? 4.404 -28.571 3.934 1.00 64.75 92 THR A N 1
ATOM 719 C CA . THR A 1 92 ? 2.960 -28.493 3.684 1.00 64.75 92 THR A CA 1
ATOM 720 C C . THR A 1 92 ? 2.696 -27.424 2.628 1.00 64.75 92 THR A C 1
ATOM 722 O O . THR A 1 92 ? 2.987 -26.253 2.862 1.00 64.75 92 THR A O 1
ATOM 725 N N . LYS A 1 93 ? 2.149 -27.821 1.475 1.00 64.38 93 LYS A N 1
ATOM 726 C CA . LYS A 1 93 ? 1.770 -26.881 0.417 1.00 64.38 93 LYS A CA 1
ATOM 727 C C . LYS A 1 93 ? 0.649 -25.990 0.933 1.00 64.38 93 LYS A C 1
ATOM 729 O O . LYS A 1 93 ? -0.461 -26.464 1.175 1.00 64.38 93 LYS A O 1
ATOM 734 N N . LEU A 1 94 ? 0.958 -24.717 1.140 1.00 67.44 94 LEU A N 1
ATOM 735 C CA . LEU A 1 94 ? -0.047 -23.696 1.395 1.00 67.44 94 LEU A CA 1
ATOM 736 C C . LEU A 1 94 ? -0.552 -23.168 0.052 1.00 67.44 94 LEU A C 1
ATOM 738 O O . LEU A 1 94 ? 0.085 -23.349 -0.983 1.00 67.44 94 LEU A O 1
ATOM 742 N N . SER A 1 95 ? -1.725 -22.546 0.048 1.00 70.38 95 SER A N 1
ATOM 743 C CA . SER A 1 95 ? -2.222 -21.867 -1.148 1.00 70.38 95 SER A CA 1
ATOM 744 C C . SER A 1 95 ? -1.334 -20.657 -1.487 1.00 70.38 95 SER A C 1
ATOM 746 O O . SER A 1 95 ? -0.842 -20.018 -0.554 1.00 70.38 95 SER A O 1
ATOM 748 N N . PRO A 1 96 ? -1.161 -20.303 -2.779 1.00 77.31 96 PRO A N 1
ATOM 749 C CA . PRO A 1 96 ? -0.569 -19.022 -3.168 1.00 77.31 96 PRO A CA 1
ATOM 750 C C . PRO A 1 96 ? -1.255 -17.855 -2.446 1.00 77.31 96 PRO A C 1
ATOM 752 O O . PRO A 1 96 ? -2.468 -17.908 -2.205 1.00 77.31 96 PRO A O 1
ATOM 755 N N . ALA A 1 97 ? -0.509 -16.799 -2.133 1.00 82.19 97 ALA A N 1
ATOM 756 C CA . ALA A 1 97 ? -1.041 -15.622 -1.445 1.00 82.19 97 ALA A CA 1
ATOM 757 C C . ALA A 1 97 ? -0.920 -14.376 -2.319 1.00 82.19 97 ALA A C 1
ATOM 759 O O . ALA A 1 97 ? 0.095 -14.158 -2.977 1.00 82.19 97 ALA A O 1
ATOM 760 N N . TRP A 1 98 ? -1.966 -13.548 -2.339 1.00 85.69 98 TRP A N 1
ATOM 761 C CA . TRP A 1 98 ? -1.884 -12.257 -3.010 1.00 85.69 98 TRP A CA 1
ATOM 762 C C . TRP A 1 98 ? -0.978 -11.326 -2.201 1.00 85.69 98 TRP A C 1
ATOM 764 O O . TRP A 1 98 ? -1.222 -11.108 -1.016 1.00 85.69 98 TRP A O 1
ATOM 774 N N . GLU A 1 99 ? 0.012 -10.728 -2.856 1.00 86.31 99 GLU A N 1
ATOM 775 C CA . GLU A 1 99 ? 0.851 -9.664 -2.280 1.00 86.31 99 GLU A CA 1
ATOM 776 C C . GLU A 1 99 ? 0.203 -8.279 -2.428 1.00 86.31 99 GLU A C 1
ATOM 778 O O . GLU A 1 99 ? 0.731 -7.272 -1.966 1.00 86.31 99 GLU A O 1
ATOM 783 N N . GLY A 1 100 ? -0.971 -8.227 -3.059 1.00 87.50 100 GLY A N 1
ATOM 784 C CA . GLY A 1 100 ? -1.741 -7.012 -3.259 1.00 87.50 100 GLY A CA 1
ATOM 785 C C . GLY A 1 100 ? -1.619 -6.483 -4.680 1.00 87.50 100 GLY A C 1
ATOM 786 O O . GLY A 1 100 ? -1.620 -7.243 -5.652 1.00 87.50 100 GLY A O 1
ATOM 787 N N . VAL A 1 101 ? -1.613 -5.159 -4.791 1.00 89.50 101 VAL A N 1
ATOM 788 C CA . VAL A 1 101 ? -1.670 -4.429 -6.056 1.00 89.50 101 VAL A CA 1
ATOM 789 C C . VAL A 1 101 ? -0.533 -3.428 -6.088 1.00 89.50 101 VAL A C 1
ATOM 791 O O . VAL A 1 101 ? -0.337 -2.691 -5.128 1.00 89.50 101 VAL A O 1
ATOM 794 N N . TRP A 1 102 ? 0.201 -3.409 -7.192 1.00 91.25 102 TRP A N 1
ATOM 795 C CA . TRP A 1 102 ? 1.285 -2.476 -7.449 1.00 91.25 102 TRP A CA 1
ATOM 796 C C . TRP A 1 102 ? 0.770 -1.388 -8.387 1.00 91.25 102 TRP A C 1
ATOM 798 O O . TRP A 1 102 ? 0.289 -1.680 -9.486 1.00 91.25 102 TRP A O 1
ATOM 808 N N . THR A 1 103 ? 0.830 -0.144 -7.933 1.00 89.12 103 THR A N 1
ATOM 809 C CA . THR A 1 103 ? 0.346 1.045 -8.648 1.00 89.12 103 THR A CA 1
ATOM 810 C C . THR A 1 103 ? 1.500 1.995 -8.951 1.00 89.12 103 THR A C 1
ATOM 812 O O . THR A 1 103 ? 2.631 1.744 -8.556 1.00 89.12 103 THR A O 1
ATOM 815 N N . GLY A 1 104 ? 1.210 3.094 -9.648 1.00 85.62 104 GLY A N 1
ATOM 816 C CA . GLY A 1 104 ? 2.154 4.191 -9.900 1.00 85.62 104 GLY A CA 1
ATOM 817 C C . GLY A 1 104 ? 2.742 4.244 -11.300 1.00 85.62 104 GLY A C 1
ATOM 818 O O . GLY A 1 104 ? 3.292 5.260 -11.697 1.00 85.62 104 GLY A O 1
ATOM 819 N N . LEU A 1 105 ? 2.527 3.198 -12.096 1.00 89.38 105 LEU A N 1
ATOM 820 C CA . LEU A 1 105 ? 2.842 3.193 -13.520 1.00 89.38 105 LEU A CA 1
ATOM 821 C C . LEU A 1 105 ? 1.566 2.999 -14.343 1.00 89.38 105 LEU A C 1
ATOM 823 O O . LEU A 1 105 ? 0.710 2.174 -14.010 1.00 89.38 105 LEU A O 1
ATOM 827 N N . ASN A 1 106 ? 1.465 3.707 -15.467 1.00 92.56 106 ASN A N 1
ATOM 828 C CA . ASN A 1 106 ? 0.443 3.451 -16.483 1.00 92.56 106 ASN A CA 1
ATOM 829 C C . ASN A 1 106 ? 0.962 2.395 -17.468 1.00 92.56 106 ASN A C 1
ATOM 831 O O . ASN A 1 106 ? 1.635 2.702 -18.445 1.00 92.56 106 ASN A O 1
ATOM 835 N N . ILE A 1 107 ? 0.660 1.130 -17.216 1.00 94.44 107 ILE A N 1
ATOM 836 C CA . ILE A 1 107 ? 1.316 -0.019 -17.843 1.00 94.44 107 ILE A CA 1
ATOM 837 C C . ILE A 1 107 ? 0.676 -0.371 -19.185 1.00 94.44 107 ILE A C 1
ATOM 839 O O . ILE A 1 107 ? -0.480 -0.791 -19.260 1.00 94.44 107 ILE A O 1
ATOM 843 N N . LEU A 1 108 ? 1.455 -0.282 -20.256 1.00 94.50 108 LEU A N 1
ATOM 844 C CA . LEU A 1 108 ? 1.071 -0.755 -21.585 1.00 94.50 108 LEU A CA 1
ATOM 845 C C . LEU A 1 108 ? 1.244 -2.269 -21.687 1.00 94.50 108 LEU A C 1
ATOM 847 O O . LEU A 1 108 ? 0.347 -2.978 -22.146 1.00 94.50 108 LEU A O 1
ATOM 851 N N . ARG A 1 109 ? 2.403 -2.780 -21.256 1.00 94.00 109 ARG A N 1
ATOM 852 C CA . ARG A 1 109 ? 2.711 -4.210 -21.321 1.00 94.00 109 ARG A CA 1
ATOM 853 C C . ARG A 1 109 ? 3.796 -4.593 -20.327 1.00 94.00 109 ARG A C 1
ATOM 855 O O . ARG A 1 109 ? 4.733 -3.835 -20.113 1.00 94.00 109 ARG A O 1
ATOM 862 N N . VAL A 1 110 ? 3.693 -5.806 -19.795 1.00 95.56 110 VAL A N 1
ATOM 863 C CA . VAL A 1 110 ? 4.737 -6.442 -18.984 1.00 95.56 110 VAL A CA 1
ATOM 864 C C . VAL A 1 110 ? 5.274 -7.664 -19.719 1.00 95.56 110 VAL A C 1
ATOM 866 O O . VAL A 1 110 ? 4.502 -8.409 -20.331 1.00 95.56 110 VAL A O 1
ATOM 869 N N . LEU A 1 111 ? 6.589 -7.853 -19.698 1.00 94.94 111 LEU A N 1
ATOM 870 C CA . LEU A 1 111 ? 7.267 -8.944 -20.388 1.00 94.94 111 LEU A CA 1
ATOM 871 C C . LEU A 1 111 ? 8.489 -9.412 -19.602 1.00 94.94 111 LEU A C 1
ATOM 873 O O . LEU A 1 111 ? 9.141 -8.635 -18.912 1.00 94.94 111 LEU A O 1
ATOM 877 N N . THR A 1 112 ? 8.820 -10.688 -19.745 1.00 94.19 112 THR A N 1
ATOM 878 C CA . THR A 1 112 ? 10.051 -11.262 -19.208 1.00 94.19 112 THR A CA 1
ATOM 879 C C . THR A 1 112 ? 11.008 -11.586 -20.346 1.00 94.19 112 THR A C 1
ATOM 881 O O . THR A 1 112 ? 10.604 -12.110 -21.386 1.00 94.19 112 THR A O 1
ATOM 884 N N . VAL A 1 113 ? 12.284 -11.256 -20.161 1.00 93.31 113 VAL A N 1
ATOM 885 C CA . VAL A 1 113 ? 13.364 -11.551 -21.112 1.00 93.31 113 VAL A CA 1
ATOM 886 C C . VAL A 1 113 ? 14.495 -12.220 -20.363 1.00 93.31 113 VAL A C 1
ATOM 888 O O . VAL A 1 113 ? 14.805 -11.863 -19.230 1.00 93.31 113 VAL A O 1
ATOM 891 N N . ARG A 1 114 ? 15.146 -13.173 -21.021 1.00 92.94 114 ARG A N 1
ATOM 892 C CA . ARG A 1 114 ? 16.406 -13.731 -20.551 1.00 92.94 114 ARG A CA 1
ATOM 893 C C . ARG A 1 114 ? 17.561 -12.994 -21.219 1.00 92.94 114 ARG A C 1
ATOM 895 O O . ARG A 1 114 ? 17.729 -13.103 -22.431 1.00 92.94 114 ARG A O 1
ATOM 902 N N . VAL A 1 115 ? 18.348 -12.272 -20.429 1.00 89.38 115 VAL A N 1
ATOM 903 C CA . VAL A 1 115 ? 19.554 -11.557 -20.873 1.00 89.38 115 VAL A CA 1
ATOM 904 C C . VAL A 1 115 ? 20.741 -12.164 -20.139 1.00 89.38 115 VAL A C 1
ATOM 906 O O . VAL A 1 115 ? 20.710 -12.260 -18.917 1.00 89.38 115 VAL A O 1
ATOM 909 N N . ASP A 1 116 ? 21.749 -12.641 -20.868 1.00 91.06 116 ASP A N 1
ATOM 910 C CA . ASP A 1 116 ? 22.941 -13.293 -20.297 1.00 91.06 116 ASP A CA 1
ATOM 911 C C . ASP A 1 116 ? 22.619 -14.412 -19.292 1.00 91.06 116 ASP A C 1
ATOM 913 O O . ASP A 1 116 ? 23.249 -14.557 -18.247 1.00 91.06 116 ASP A O 1
ATOM 917 N N . ASN A 1 117 ? 21.604 -15.221 -19.618 1.00 90.00 117 ASN A N 1
ATOM 918 C CA . ASN A 1 117 ? 21.097 -16.308 -18.774 1.00 90.00 117 ASN A CA 1
ATOM 919 C C . ASN A 1 117 ? 20.472 -15.858 -17.435 1.00 90.00 117 ASN A C 1
ATOM 921 O O . ASN A 1 117 ? 20.214 -16.684 -16.561 1.00 90.00 117 ASN A O 1
ATOM 925 N N . VAL A 1 118 ? 20.177 -14.566 -17.292 1.00 90.44 118 VAL A N 1
ATOM 926 C CA . VAL A 1 118 ? 19.443 -13.995 -16.163 1.00 90.44 118 VAL A CA 1
ATOM 927 C C . VAL A 1 118 ? 18.050 -13.597 -16.635 1.00 90.44 118 VAL A C 1
ATOM 929 O O . VAL A 1 118 ? 17.894 -12.812 -17.570 1.00 90.44 118 VAL A O 1
ATOM 932 N N . ASP A 1 119 ? 17.026 -14.145 -15.983 1.00 91.44 119 ASP A N 1
ATOM 933 C CA . ASP A 1 119 ? 15.648 -13.715 -16.206 1.00 91.44 119 ASP A CA 1
ATOM 934 C C . ASP A 1 119 ? 15.458 -12.309 -15.617 1.00 91.44 119 ASP A C 1
ATOM 936 O O . ASP A 1 119 ? 15.788 -12.056 -14.451 1.00 91.44 119 ASP A O 1
ATOM 940 N N . ARG A 1 120 ? 14.944 -11.397 -16.442 1.00 93.62 120 ARG A N 1
ATOM 941 C CA . ARG A 1 120 ? 14.624 -10.003 -16.120 1.00 93.62 120 ARG A CA 1
ATOM 942 C C . ARG A 1 120 ? 13.181 -9.710 -16.507 1.00 93.62 120 ARG A C 1
ATOM 944 O O . ARG A 1 120 ? 12.642 -10.336 -17.425 1.00 93.62 120 ARG A O 1
ATOM 951 N N . CYS A 1 121 ? 12.559 -8.767 -15.814 1.00 95.25 121 CYS A N 1
ATOM 952 C CA . CYS A 1 121 ? 11.181 -8.367 -16.057 1.00 95.25 121 CYS A CA 1
ATOM 953 C C . CYS A 1 121 ? 11.134 -6.884 -16.392 1.00 95.25 121 CYS A C 1
ATOM 955 O O . CYS A 1 121 ? 11.636 -6.060 -15.634 1.00 95.25 121 CYS A O 1
ATOM 957 N N . TYR A 1 122 ? 10.520 -6.561 -17.524 1.00 95.75 122 TYR A N 1
ATOM 958 C CA . TYR A 1 122 ? 10.394 -5.201 -18.012 1.00 95.75 122 TYR A CA 1
ATOM 959 C C . TYR A 1 122 ? 8.929 -4.807 -18.160 1.00 95.75 122 TYR A C 1
ATOM 961 O O . TYR A 1 122 ? 8.073 -5.608 -18.555 1.00 95.75 122 TYR A O 1
ATOM 969 N N . VAL A 1 123 ? 8.664 -3.540 -17.881 1.00 95.56 123 VAL A N 1
ATOM 970 C CA . VAL A 1 123 ? 7.363 -2.898 -17.991 1.00 95.56 123 VAL A CA 1
ATOM 971 C C . VAL A 1 123 ? 7.492 -1.733 -18.959 1.00 95.56 123 VAL A C 1
ATOM 973 O O . VAL A 1 123 ? 8.265 -0.806 -18.738 1.00 95.56 123 VAL A O 1
ATOM 976 N N . PHE A 1 124 ? 6.709 -1.771 -20.032 1.00 95.19 124 PHE A N 1
ATOM 977 C CA . PHE A 1 124 ? 6.459 -0.584 -20.837 1.00 95.19 124 PHE A CA 1
ATOM 978 C C . PHE A 1 124 ? 5.365 0.226 -20.159 1.00 95.19 124 PHE A C 1
ATOM 980 O O . PHE A 1 124 ? 4.234 -0.258 -20.027 1.00 95.19 124 PHE A O 1
ATOM 987 N N . ALA A 1 125 ? 5.700 1.440 -19.743 1.00 94.06 125 ALA A N 1
ATOM 988 C CA . ALA A 1 125 ? 4.782 2.366 -19.099 1.00 94.06 125 ALA A CA 1
ATOM 989 C C . ALA A 1 125 ? 4.582 3.621 -19.956 1.00 94.06 125 ALA A C 1
ATOM 991 O O . ALA A 1 125 ? 5.384 3.926 -20.836 1.00 94.06 125 ALA A O 1
ATOM 992 N N . LEU A 1 126 ? 3.480 4.320 -19.719 1.00 93.44 126 LEU A N 1
ATOM 993 C CA . LEU A 1 126 ? 3.169 5.612 -20.305 1.00 93.44 126 LEU A CA 1
ATOM 994 C C . LEU A 1 126 ? 3.361 6.690 -19.232 1.00 93.44 126 LEU A C 1
ATOM 996 O O . LEU A 1 126 ? 2.667 6.665 -18.216 1.00 93.44 126 LEU A O 1
ATOM 1000 N N . SER A 1 127 ? 4.268 7.632 -19.466 1.00 90.00 127 SER A N 1
ATOM 1001 C CA . SER A 1 127 ? 4.472 8.776 -18.576 1.00 90.00 127 SER A CA 1
ATOM 1002 C C . SER A 1 127 ? 3.255 9.708 -18.579 1.00 90.00 127 SER A C 1
ATOM 1004 O O . SER A 1 127 ? 2.384 9.630 -19.461 1.00 90.00 127 SER A O 1
ATOM 1006 N N . ASP A 1 128 ? 3.210 10.641 -17.631 1.00 85.88 128 ASP A N 1
ATOM 1007 C CA . ASP A 1 128 ? 2.166 11.667 -17.583 1.00 85.88 128 ASP A CA 1
ATOM 1008 C C . ASP A 1 128 ? 2.212 12.596 -18.814 1.00 85.88 128 ASP A C 1
ATOM 1010 O O . ASP A 1 128 ? 1.168 13.008 -19.329 1.00 85.88 128 ASP A O 1
ATOM 1014 N N . GLU A 1 129 ? 3.397 12.819 -19.396 1.00 88.69 129 GLU A N 1
ATOM 1015 C CA . GLU A 1 129 ? 3.599 13.518 -20.677 1.00 88.69 129 GLU A CA 1
ATOM 1016 C C . GLU A 1 129 ? 3.349 12.637 -21.909 1.00 88.69 129 GLU A C 1
ATOM 1018 O O . GLU A 1 129 ? 3.690 13.027 -23.031 1.00 88.69 129 GLU A O 1
ATOM 1023 N N . LYS A 1 130 ? 2.752 11.455 -21.726 1.00 88.56 130 LYS A N 1
ATOM 1024 C CA . LYS A 1 130 ? 2.396 10.522 -22.804 1.00 88.56 130 LYS A CA 1
ATOM 1025 C C . LYS A 1 130 ? 3.601 9.986 -23.577 1.00 88.56 130 LYS A C 1
ATOM 1027 O O . LYS A 1 130 ? 3.480 9.673 -24.762 1.00 88.56 130 LYS A O 1
ATOM 1032 N N . LYS A 1 131 ? 4.757 9.852 -22.926 1.00 91.75 131 LYS A N 1
ATOM 1033 C CA . LYS A 1 131 ? 5.929 9.181 -23.503 1.00 91.75 131 LYS A CA 1
ATOM 1034 C C . LYS A 1 131 ? 5.963 7.723 -23.074 1.00 91.75 131 LYS A C 1
ATOM 1036 O O . LYS A 1 131 ? 5.543 7.386 -21.975 1.00 91.75 131 LYS A O 1
ATOM 1041 N N . ILE A 1 132 ? 6.454 6.855 -23.953 1.00 93.25 132 ILE A N 1
ATOM 1042 C CA . ILE A 1 132 ? 6.669 5.450 -23.606 1.00 93.25 132 ILE A CA 1
ATOM 1043 C C . ILE A 1 132 ? 8.004 5.341 -22.876 1.00 93.25 132 ILE A C 1
ATOM 1045 O O . ILE A 1 132 ? 9.044 5.712 -23.421 1.00 93.25 132 ILE A O 1
ATOM 1049 N N . GLU A 1 133 ? 7.955 4.792 -21.673 1.00 93.12 133 GLU A N 1
ATOM 1050 C CA . GLU A 1 133 ? 9.099 4.537 -20.808 1.00 93.12 133 GLU A CA 1
ATOM 1051 C C . GLU A 1 133 ? 9.286 3.037 -20.600 1.00 93.12 133 GLU A C 1
ATOM 1053 O O . GLU A 1 133 ? 8.350 2.241 -20.744 1.00 93.12 133 GLU A O 1
ATOM 1058 N N . LEU A 1 134 ? 10.515 2.653 -20.263 1.00 93.06 134 LEU A N 1
ATOM 1059 C CA . LEU A 1 134 ? 10.884 1.279 -19.962 1.00 93.06 134 LEU A CA 1
ATOM 1060 C C . LEU A 1 134 ? 11.366 1.200 -18.516 1.00 93.06 134 LEU A C 1
AT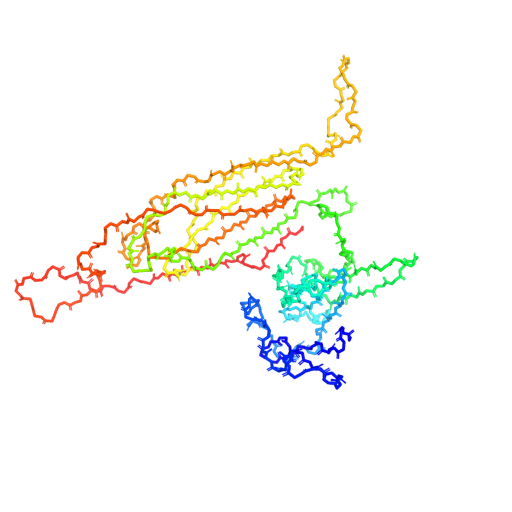OM 1062 O O . LEU A 1 134 ? 12.395 1.773 -18.177 1.00 93.06 134 LEU A O 1
ATOM 1066 N N . TRP A 1 135 ? 10.637 0.440 -17.710 1.00 93.38 135 TRP A N 1
ATOM 1067 C CA . TRP A 1 135 ? 10.935 0.182 -16.307 1.00 93.38 135 TRP A CA 1
ATOM 1068 C C . TRP A 1 135 ? 11.378 -1.273 -16.128 1.00 93.38 135 TRP A C 1
ATOM 1070 O O . TRP A 1 135 ? 10.850 -2.168 -16.792 1.00 93.38 135 TRP A O 1
ATOM 1080 N N . GLU A 1 136 ? 12.343 -1.528 -15.246 1.00 93.38 136 GLU A N 1
ATOM 1081 C CA . GLU A 1 136 ? 12.747 -2.883 -14.848 1.00 93.38 136 GLU A CA 1
ATOM 1082 C C . GLU A 1 136 ? 12.170 -3.198 -13.466 1.00 93.38 136 GLU A C 1
ATOM 1084 O O . GLU A 1 136 ? 12.364 -2.437 -12.524 1.00 93.38 136 GLU A O 1
ATOM 1089 N N . ILE A 1 137 ? 11.474 -4.329 -13.337 1.00 93.50 137 ILE A N 1
ATOM 1090 C CA . ILE A 1 137 ? 11.082 -4.858 -12.028 1.00 93.50 137 ILE A CA 1
ATOM 1091 C C . ILE A 1 137 ? 12.260 -5.667 -11.499 1.00 93.50 137 ILE A C 1
ATOM 1093 O O . ILE A 1 137 ? 12.615 -6.714 -12.054 1.00 93.50 137 ILE A O 1
ATOM 1097 N N . THR A 1 138 ? 12.854 -5.187 -10.415 1.00 92.50 138 THR A N 1
ATOM 1098 C CA . THR A 1 138 ? 14.009 -5.814 -9.776 1.00 92.50 138 THR A CA 1
ATOM 1099 C C . THR A 1 138 ? 13.561 -6.724 -8.628 1.00 92.50 138 THR A C 1
ATOM 1101 O O . THR A 1 138 ? 12.414 -6.690 -8.186 1.00 92.50 138 THR A O 1
ATOM 1104 N N . ARG A 1 139 ? 14.435 -7.644 -8.197 1.00 88.25 139 ARG A N 1
ATOM 1105 C CA . ARG A 1 139 ? 14.075 -8.708 -7.231 1.00 88.25 139 ARG A CA 1
ATOM 1106 C C . ARG A 1 139 ? 14.378 -8.366 -5.777 1.00 88.25 139 ARG A C 1
ATOM 1108 O O . ARG A 1 139 ? 13.803 -8.959 -4.874 1.00 88.25 139 ARG A O 1
ATOM 1115 N N . GLY A 1 140 ? 15.335 -7.476 -5.541 1.00 85.06 140 GLY A N 1
ATOM 1116 C CA . GLY A 1 140 ? 15.848 -7.228 -4.195 1.00 85.06 140 GLY A CA 1
ATOM 1117 C C . GLY A 1 140 ? 16.421 -5.837 -3.992 1.00 85.06 140 GLY A C 1
ATOM 1118 O O . GLY A 1 140 ? 17.098 -5.615 -2.984 1.00 85.06 140 GLY A O 1
ATOM 1119 N N . ASP A 1 141 ? 16.172 -4.924 -4.930 1.00 90.75 141 ASP A N 1
ATOM 1120 C CA . ASP A 1 141 ? 16.540 -3.535 -4.714 1.00 90.75 141 ASP A CA 1
ATOM 1121 C C . ASP A 1 141 ? 15.604 -2.931 -3.675 1.00 90.75 141 ASP A C 1
ATOM 1123 O O . ASP A 1 141 ? 14.446 -3.322 -3.522 1.00 90.75 141 ASP A O 1
ATOM 1127 N N . ARG A 1 142 ? 16.161 -2.018 -2.886 1.00 91.25 142 ARG A N 1
ATOM 1128 C CA . ARG A 1 142 ? 15.472 -1.436 -1.729 1.00 91.25 142 ARG A CA 1
ATOM 1129 C C . ARG A 1 142 ? 14.758 -0.133 -2.072 1.00 91.25 142 ARG A C 1
ATOM 1131 O O . ARG A 1 142 ? 13.971 0.353 -1.270 1.00 91.25 142 ARG A O 1
ATOM 1138 N N . PHE A 1 143 ? 15.069 0.432 -3.228 1.00 92.12 143 PHE A N 1
ATOM 1139 C CA . PHE A 1 143 ? 14.619 1.732 -3.690 1.00 92.12 143 PHE A CA 1
ATOM 1140 C C . PHE A 1 143 ? 14.255 1.617 -5.167 1.00 92.12 143 PHE A C 1
ATOM 1142 O O . PHE A 1 143 ? 14.833 0.787 -5.874 1.00 92.12 143 PHE A O 1
ATOM 1149 N N . ASP A 1 144 ? 13.329 2.461 -5.608 1.00 91.44 144 ASP A N 1
ATOM 1150 C CA . ASP A 1 144 ? 13.163 2.738 -7.031 1.00 91.44 144 ASP A CA 1
ATOM 1151 C C . ASP A 1 144 ? 14.323 3.628 -7.501 1.00 91.44 144 ASP A C 1
ATOM 1153 O O . ASP A 1 144 ? 15.038 4.219 -6.688 1.00 91.44 144 ASP A O 1
ATOM 1157 N N . HIS A 1 145 ? 14.536 3.726 -8.811 1.00 88.50 145 HIS A N 1
ATOM 1158 C CA . HIS A 1 145 ? 15.597 4.555 -9.376 1.00 88.50 145 HIS A CA 1
ATOM 1159 C C . HIS A 1 145 ? 15.061 5.371 -10.551 1.00 88.50 145 HIS A C 1
ATOM 1161 O O . HIS A 1 145 ? 14.591 4.803 -11.535 1.00 88.50 145 HIS A O 1
ATOM 1167 N N . ASP A 1 146 ? 15.168 6.697 -10.468 1.00 84.31 146 ASP A N 1
ATOM 1168 C CA . ASP A 1 146 ? 14.701 7.632 -11.508 1.00 84.31 146 ASP A CA 1
ATOM 1169 C C . ASP A 1 146 ? 15.747 7.880 -12.618 1.00 84.31 146 ASP A C 1
ATOM 1171 O O . ASP A 1 146 ? 15.575 8.728 -13.496 1.00 84.31 146 ASP A O 1
ATOM 1175 N N . GLY A 1 147 ? 16.859 7.140 -12.576 1.00 84.06 147 GLY A N 1
ATOM 1176 C CA . GLY A 1 147 ? 18.017 7.302 -13.455 1.00 84.06 147 GLY A CA 1
ATOM 1177 C C . GLY A 1 147 ? 19.096 8.241 -12.906 1.00 84.06 147 GLY A C 1
ATOM 1178 O O . GLY A 1 147 ? 20.176 8.316 -13.497 1.00 84.06 147 GLY A O 1
ATOM 1179 N N . THR A 1 148 ? 18.832 8.939 -11.796 1.00 86.62 148 THR A N 1
ATOM 1180 C CA . THR A 1 148 ? 19.775 9.858 -11.140 1.00 86.62 148 THR A CA 1
ATOM 1181 C C . THR A 1 148 ? 20.007 9.504 -9.673 1.00 86.62 148 THR A C 1
ATOM 1183 O O . THR A 1 148 ? 21.162 9.457 -9.247 1.00 86.62 148 THR A O 1
ATOM 1186 N N . ASP A 1 149 ? 18.948 9.250 -8.901 1.00 85.81 149 ASP A N 1
ATOM 1187 C CA . ASP A 1 149 ? 19.027 8.961 -7.467 1.00 85.81 149 ASP A CA 1
ATOM 1188 C C . ASP A 1 149 ? 18.058 7.840 -7.040 1.00 85.81 149 ASP A C 1
ATOM 1190 O O . ASP A 1 149 ? 17.185 7.394 -7.788 1.00 85.81 149 ASP A O 1
ATOM 1194 N N . ASP A 1 150 ? 18.264 7.343 -5.824 1.00 89.44 150 ASP A N 1
ATOM 1195 C CA . ASP A 1 150 ? 17.383 6.386 -5.163 1.00 89.44 150 ASP A CA 1
ATOM 1196 C C . ASP A 1 150 ? 16.083 7.081 -4.723 1.00 89.44 150 ASP A C 1
ATOM 1198 O O . ASP A 1 150 ? 16.097 8.043 -3.945 1.00 89.44 150 ASP A O 1
ATOM 1202 N N . VAL A 1 151 ? 14.946 6.545 -5.161 1.00 91.06 151 VAL A N 1
ATOM 1203 C CA . VAL A 1 151 ? 13.600 7.007 -4.815 1.00 91.06 151 VAL A CA 1
ATOM 1204 C C . VAL A 1 151 ? 12.965 6.049 -3.806 1.00 91.06 151 VAL A C 1
ATOM 1206 O O . VAL A 1 151 ? 13.056 4.823 -3.898 1.00 91.06 151 VAL A O 1
ATOM 1209 N N . ARG A 1 152 ? 12.322 6.609 -2.778 1.00 92.69 152 ARG A N 1
ATOM 1210 C CA . ARG A 1 152 ? 11.697 5.820 -1.710 1.00 92.69 152 ARG A CA 1
ATOM 1211 C C . ARG A 1 152 ? 10.383 5.205 -2.186 1.00 92.69 152 ARG A C 1
ATOM 1213 O O . ARG A 1 152 ? 9.474 5.921 -2.598 1.00 92.69 152 ARG A O 1
ATOM 1220 N N . ILE A 1 153 ? 10.270 3.892 -2.017 1.00 91.50 153 ILE A N 1
ATOM 1221 C CA . ILE A 1 153 ? 9.081 3.119 -2.386 1.00 91.50 153 ILE A CA 1
ATOM 1222 C C . ILE A 1 153 ? 7.944 3.418 -1.406 1.00 91.50 153 ILE A C 1
ATOM 1224 O O . ILE A 1 153 ? 8.141 3.350 -0.189 1.00 91.50 153 ILE A O 1
ATOM 1228 N N . GLN A 1 154 ? 6.753 3.710 -1.927 1.00 91.94 154 GLN A N 1
ATOM 1229 C CA . GLN A 1 154 ? 5.535 3.798 -1.121 1.00 91.94 154 GLN A CA 1
ATOM 1230 C C . GLN A 1 154 ? 4.784 2.472 -1.145 1.00 91.94 154 GLN A C 1
ATOM 1232 O O . GLN A 1 154 ? 4.559 1.877 -2.198 1.00 91.94 154 GLN A O 1
ATOM 1237 N N . TRP A 1 155 ? 4.361 2.012 0.024 1.00 90.88 155 TRP A N 1
ATOM 1238 C CA . TRP A 1 155 ? 3.553 0.810 0.158 1.00 90.88 155 TRP A CA 1
ATOM 1239 C C . TRP A 1 155 ? 2.607 0.939 1.341 1.00 90.88 155 TRP A C 1
ATOM 1241 O O . TRP A 1 155 ? 2.844 1.688 2.288 1.00 90.88 155 TRP A O 1
ATOM 1251 N N . ALA A 1 156 ? 1.506 0.202 1.288 1.00 91.12 156 ALA A N 1
ATOM 1252 C CA . ALA A 1 156 ? 0.516 0.226 2.345 1.00 91.12 156 ALA A CA 1
ATOM 1253 C C . ALA A 1 156 ? 0.016 -1.177 2.655 1.00 91.12 156 ALA A C 1
ATOM 1255 O O . ALA A 1 156 ? -0.053 -2.042 1.780 1.00 91.12 156 ALA A O 1
ATOM 1256 N N . ILE A 1 157 ? -0.373 -1.383 3.909 1.00 90.44 157 ILE A N 1
ATOM 1257 C CA . ILE A 1 157 ? -1.108 -2.574 4.310 1.00 90.44 157 ILE A CA 1
ATOM 1258 C C . ILE A 1 157 ? -2.428 -2.199 4.954 1.00 90.44 157 ILE A C 1
ATOM 1260 O O . ILE A 1 157 ? -2.529 -1.252 5.734 1.00 90.44 157 ILE A O 1
ATOM 1264 N N . GLU A 1 158 ? -3.435 -3.006 4.659 1.00 88.38 158 GLU A N 1
ATOM 1265 C CA . GLU A 1 158 ? -4.745 -2.926 5.278 1.00 88.38 158 GLU A CA 1
ATOM 1266 C C . GLU A 1 158 ? -5.065 -4.255 5.931 1.00 88.38 158 GLU A C 1
ATOM 1268 O O . GLU A 1 158 ? -4.996 -5.318 5.308 1.00 88.38 158 GLU A O 1
ATOM 1273 N N . THR A 1 159 ? -5.431 -4.210 7.205 1.00 89.81 159 THR A N 1
ATOM 1274 C CA . THR A 1 159 ? -5.845 -5.423 7.899 1.00 89.81 159 THR A CA 1
ATOM 1275 C C . THR A 1 159 ? -7.286 -5.765 7.570 1.00 89.81 159 THR A C 1
ATOM 1277 O O . THR A 1 159 ? -8.056 -4.939 7.088 1.00 89.81 159 THR A O 1
ATOM 1280 N N . ARG A 1 160 ? -7.704 -6.986 7.903 1.00 87.00 160 ARG A N 1
ATOM 1281 C CA . ARG A 1 160 ? -9.133 -7.267 8.071 1.00 87.00 160 ARG A CA 1
ATOM 1282 C C . ARG A 1 160 ? -9.695 -6.464 9.246 1.00 87.00 160 ARG A C 1
ATOM 1284 O O . ARG A 1 160 ? -8.951 -6.116 10.171 1.00 87.00 160 ARG A O 1
ATOM 1291 N N . SER A 1 161 ? -11.009 -6.262 9.248 1.00 89.56 161 SER A N 1
ATOM 1292 C CA . SER A 1 161 ? -11.702 -5.808 10.451 1.00 89.56 161 SER A CA 1
ATOM 1293 C C . SER A 1 161 ? -11.516 -6.830 11.576 1.00 89.56 161 SER A C 1
ATOM 1295 O O . SER A 1 161 ? -11.681 -8.041 11.379 1.00 89.56 161 SER A O 1
ATOM 1297 N N . THR A 1 162 ? -11.079 -6.350 12.737 1.00 90.31 162 THR A N 1
ATOM 1298 C CA . THR A 1 162 ? -10.739 -7.172 13.896 1.00 90.31 162 THR A CA 1
ATOM 1299 C C . THR A 1 162 ? -11.703 -6.890 15.036 1.00 90.31 162 THR A C 1
ATOM 1301 O O . THR A 1 162 ? -11.744 -5.795 15.587 1.00 90.31 162 THR A O 1
ATOM 1304 N N . THR A 1 163 ? -12.433 -7.930 15.429 1.00 90.12 163 THR A N 1
ATOM 1305 C CA . THR A 1 163 ? -13.380 -7.943 16.553 1.00 90.12 163 THR A CA 1
ATOM 1306 C C . THR A 1 163 ? -12.727 -8.329 17.884 1.00 90.12 163 THR A C 1
ATOM 1308 O O . THR A 1 163 ? -13.409 -8.421 18.905 1.00 90.12 163 THR A O 1
ATOM 1311 N N . PHE A 1 164 ? -11.414 -8.591 17.889 1.00 87.44 164 PHE A N 1
ATOM 1312 C CA . PHE A 1 164 ? -10.663 -9.126 19.033 1.00 87.44 164 PHE A CA 1
ATOM 1313 C C . PHE A 1 164 ? -11.311 -10.421 19.569 1.00 87.44 164 PHE A C 1
ATOM 1315 O O . PHE A 1 164 ? -11.895 -11.187 18.803 1.00 87.44 164 PHE A O 1
ATOM 1322 N N . THR A 1 165 ? -11.197 -10.694 20.871 1.00 85.94 165 THR A N 1
ATOM 1323 C CA . THR A 1 165 ? -11.738 -11.911 21.505 1.00 85.94 165 THR A CA 1
ATOM 1324 C C . THR A 1 165 ? -13.248 -11.846 21.747 1.00 85.94 165 THR A C 1
ATOM 1326 O O . THR A 1 165 ? -13.905 -12.880 21.817 1.00 85.94 165 THR A O 1
ATOM 1329 N N . LYS A 1 166 ? -13.808 -10.641 21.898 1.00 87.44 166 LYS A N 1
ATOM 1330 C CA . LYS A 1 166 ? -15.203 -10.435 22.302 1.00 87.44 166 LYS A CA 1
ATOM 1331 C C . LYS A 1 166 ? -15.953 -9.619 21.252 1.00 87.44 166 LYS A C 1
ATOM 1333 O O . LYS A 1 166 ? -15.889 -8.397 21.307 1.00 87.44 166 LYS A O 1
ATOM 1338 N N . PRO A 1 167 ? -16.645 -10.241 20.291 1.00 86.88 167 PRO A N 1
ATOM 1339 C CA . PRO A 1 167 ? -17.161 -9.524 19.128 1.00 86.88 167 PRO A CA 1
ATOM 1340 C C . PRO A 1 167 ? -18.253 -8.500 19.448 1.00 86.88 167 PRO A C 1
ATOM 1342 O O . PRO A 1 167 ? -18.309 -7.474 18.785 1.00 86.88 167 PRO A O 1
ATOM 1345 N N . PHE A 1 168 ? -19.063 -8.743 20.478 1.00 87.06 168 PHE A N 1
ATOM 1346 C CA . PHE A 1 168 ? -20.212 -7.898 20.816 1.00 87.06 168 PHE A CA 1
ATOM 1347 C C . PHE A 1 168 ? -19.918 -6.822 21.866 1.00 87.06 168 PHE A C 1
ATOM 1349 O O . PHE A 1 168 ? -20.747 -5.948 22.079 1.00 87.06 168 PHE A O 1
ATOM 1356 N N . ASP A 1 169 ? -18.751 -6.858 22.512 1.00 89.62 169 ASP A N 1
ATOM 1357 C CA . ASP A 1 169 ? -18.395 -5.858 23.520 1.00 89.62 169 ASP A CA 1
ATOM 1358 C C . ASP A 1 169 ? -17.881 -4.594 22.823 1.00 89.62 169 ASP A C 1
ATOM 1360 O O . ASP A 1 169 ? -17.048 -4.680 21.911 1.00 89.62 169 ASP A O 1
ATOM 1364 N N . ALA A 1 170 ? -18.320 -3.421 23.280 1.00 90.88 170 ALA A N 1
ATOM 1365 C CA . ALA A 1 170 ? -17.697 -2.164 22.892 1.00 90.88 170 ALA A CA 1
ATOM 1366 C C . ALA A 1 170 ? -16.227 -2.160 23.338 1.00 90.88 170 ALA A C 1
ATOM 1368 O O . ALA A 1 170 ? -15.856 -2.687 24.392 1.00 90.88 170 ALA A O 1
ATOM 1369 N N . LYS A 1 171 ? -15.357 -1.604 22.502 1.00 92.94 171 LYS A N 1
ATOM 1370 C CA . LYS A 1 171 ? -13.919 -1.537 22.746 1.00 92.94 171 LYS A CA 1
ATOM 1371 C C .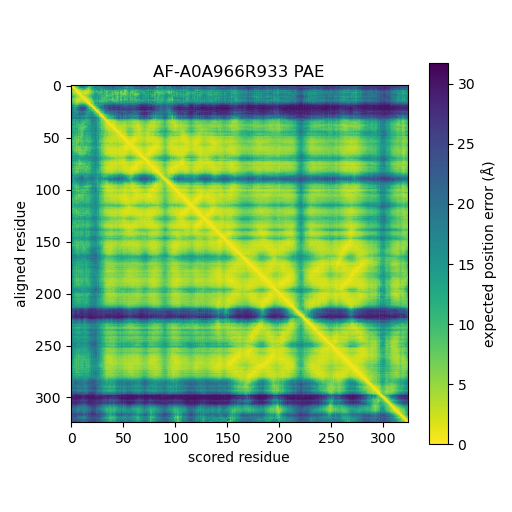 LYS A 1 171 ? -13.425 -0.141 22.468 1.00 92.94 171 LYS A C 1
ATOM 1373 O O . LYS A 1 171 ? -13.832 0.495 21.499 1.00 92.94 171 LYS A O 1
ATOM 1378 N N . ARG A 1 172 ? -12.479 0.297 23.282 1.00 93.69 172 ARG A N 1
ATOM 1379 C CA . ARG A 1 172 ? -11.723 1.517 23.056 1.00 93.69 172 ARG A CA 1
ATOM 1380 C C . ARG A 1 172 ? -10.339 1.155 22.544 1.00 93.69 172 ARG A C 1
ATOM 1382 O O . ARG A 1 172 ? -9.602 0.432 23.216 1.00 93.69 172 ARG A O 1
ATOM 1389 N N . LEU A 1 173 ? -9.998 1.640 21.356 1.00 94.19 173 LEU A N 1
ATOM 1390 C CA . LEU A 1 173 ? -8.676 1.487 20.760 1.00 94.19 173 LEU A CA 1
ATOM 1391 C C . LEU A 1 173 ? -7.672 2.368 21.519 1.00 94.19 173 LEU A C 1
ATOM 1393 O O . LEU A 1 173 ? -7.910 3.561 21.703 1.00 94.19 173 LEU A O 1
ATOM 1397 N N . GLU A 1 174 ? -6.570 1.779 21.988 1.00 94.62 174 GLU A N 1
ATOM 1398 C CA . GLU A 1 174 ? -5.614 2.443 22.891 1.00 94.62 174 GLU A CA 1
ATOM 1399 C C . GLU A 1 174 ? -4.217 2.582 22.296 1.00 94.62 174 GLU A C 1
ATOM 1401 O O . GLU A 1 174 ? -3.547 3.573 22.562 1.00 94.62 174 GLU A O 1
ATOM 1406 N N . ALA A 1 175 ? -3.742 1.594 21.539 1.00 94.81 175 ALA A N 1
ATOM 1407 C CA . ALA A 1 175 ? -2.405 1.640 20.957 1.00 94.81 175 ALA A CA 1
ATOM 1408 C C . ALA A 1 175 ? -2.258 0.652 19.799 1.00 94.81 175 ALA A C 1
ATOM 1410 O O . ALA A 1 175 ? -3.039 -0.297 19.648 1.00 94.81 175 ALA A O 1
ATOM 1411 N N . MET A 1 176 ? -1.198 0.851 19.023 1.00 94.25 176 MET A N 1
ATOM 1412 C CA . MET A 1 176 ? -0.724 -0.116 18.043 1.00 94.25 176 MET A CA 1
ATOM 1413 C C . MET A 1 176 ? 0.792 -0.228 18.112 1.00 94.25 176 MET A C 1
ATOM 1415 O O . MET A 1 176 ? 1.497 0.763 17.935 1.00 94.25 176 MET A O 1
ATOM 1419 N N . ASP A 1 177 ? 1.279 -1.444 18.326 1.00 94.75 177 ASP A N 1
ATOM 1420 C CA . ASP A 1 177 ? 2.701 -1.762 18.324 1.00 94.75 177 ASP A CA 1
ATOM 1421 C C . ASP A 1 177 ? 3.106 -2.405 16.993 1.00 94.75 177 ASP A C 1
ATOM 1423 O O . ASP A 1 177 ? 2.397 -3.252 16.440 1.00 94.75 177 ASP A O 1
ATOM 1427 N N . GLN A 1 178 ? 4.273 -2.015 16.495 1.00 94.56 178 GLN A N 1
ATOM 1428 C CA . GLN A 1 178 ? 4.839 -2.439 15.222 1.00 94.56 178 GLN A CA 1
ATOM 1429 C C . GLN A 1 178 ? 6.290 -2.877 15.412 1.00 94.56 178 GLN A C 1
ATOM 1431 O O . GLN A 1 178 ? 7.041 -2.290 16.196 1.00 94.56 178 GLN A O 1
ATOM 1436 N N . TRP A 1 179 ? 6.696 -3.895 14.659 1.00 96.00 179 TRP A N 1
ATOM 1437 C CA . TRP A 1 179 ? 8.067 -4.398 14.637 1.00 96.00 179 TRP A CA 1
ATOM 1438 C C . TRP A 1 179 ? 8.593 -4.372 13.214 1.00 96.00 179 TRP A C 1
ATOM 1440 O O . TRP A 1 179 ? 7.988 -4.977 12.326 1.00 96.00 179 TRP A O 1
ATOM 1450 N N . TYR A 1 180 ? 9.745 -3.734 13.030 1.00 95.62 180 TYR A N 1
ATOM 1451 C CA . TYR A 1 180 ? 10.392 -3.613 11.730 1.00 95.62 180 TYR A CA 1
ATOM 1452 C C . TYR A 1 180 ? 11.785 -4.222 11.762 1.00 95.62 180 TYR A C 1
ATOM 1454 O O . TYR A 1 180 ? 12.534 -4.069 12.731 1.00 95.62 180 TYR A O 1
ATOM 1462 N N . ASP A 1 181 ? 12.165 -4.862 10.668 1.00 95.19 181 ASP A N 1
ATOM 1463 C CA . ASP A 1 181 ? 13.551 -5.182 10.378 1.00 95.19 181 ASP A CA 1
ATOM 1464 C C . ASP A 1 181 ? 13.936 -4.772 8.960 1.00 95.19 181 ASP A C 1
ATOM 1466 O O . ASP A 1 181 ? 13.133 -4.255 8.190 1.00 95.19 181 ASP A O 1
ATOM 1470 N N . GLN A 1 182 ? 15.221 -4.922 8.658 1.00 93.75 182 GLN A N 1
ATOM 1471 C CA . GLN A 1 182 ? 15.818 -4.491 7.400 1.00 93.75 182 GLN A CA 1
ATOM 1472 C C . GLN A 1 182 ? 15.649 -2.993 7.065 1.00 93.75 182 GLN A C 1
ATOM 1474 O O . GLN A 1 182 ? 15.819 -2.608 5.909 1.00 93.75 182 GLN A O 1
ATOM 1479 N N . LEU A 1 183 ? 15.399 -2.138 8.063 1.00 94.44 183 LEU A N 1
ATOM 1480 C CA . LEU A 1 183 ? 15.274 -0.691 7.879 1.00 94.44 183 LEU A CA 1
ATOM 1481 C C . LEU A 1 183 ? 16.530 -0.140 7.193 1.00 94.44 183 LEU A C 1
ATOM 1483 O O . LEU A 1 183 ? 17.648 -0.328 7.693 1.00 94.44 183 LEU A O 1
ATOM 1487 N N . THR A 1 184 ? 16.331 0.511 6.047 1.00 92.81 184 THR A N 1
ATOM 1488 C CA . THR A 1 184 ? 17.383 1.110 5.217 1.00 92.81 184 THR A CA 1
ATOM 1489 C C . THR A 1 184 ? 16.888 2.454 4.686 1.00 92.81 184 THR A C 1
ATOM 1491 O O . THR A 1 184 ? 15.833 2.516 4.067 1.00 92.81 184 THR A O 1
ATOM 1494 N N . GLY A 1 185 ? 17.651 3.527 4.895 1.00 92.62 185 GLY A N 1
ATOM 1495 C CA . GLY A 1 185 ? 17.228 4.874 4.517 1.00 92.62 185 GLY A CA 1
ATOM 1496 C C . GLY A 1 185 ? 16.218 5.477 5.485 1.00 92.62 185 GLY A C 1
ATOM 1497 O O . GLY A 1 185 ? 16.137 5.074 6.646 1.00 92.62 185 GLY A O 1
ATOM 1498 N N . GLN A 1 186 ? 15.503 6.493 5.012 1.00 94.25 186 GLN A N 1
ATOM 1499 C CA . GLN A 1 186 ? 14.423 7.145 5.746 1.00 94.25 186 GLN A CA 1
ATOM 1500 C C . GLN A 1 186 ? 13.117 6.371 5.554 1.00 94.25 186 GLN A C 1
ATOM 1502 O O . GLN A 1 186 ? 12.778 6.006 4.426 1.00 94.25 186 GLN A O 1
ATOM 1507 N N . LEU A 1 187 ? 12.389 6.167 6.647 1.00 95.38 187 LEU A N 1
ATOM 1508 C CA . LEU A 1 187 ? 11.074 5.547 6.686 1.00 95.38 187 LEU A CA 1
ATOM 1509 C C . LEU A 1 187 ? 10.076 6.517 7.316 1.00 95.38 187 LEU A C 1
ATOM 1511 O O . LEU A 1 187 ? 10.204 6.845 8.495 1.00 95.38 187 LEU A O 1
ATOM 1515 N N . ASP A 1 188 ? 9.053 6.886 6.554 1.00 96.38 188 ASP A N 1
ATOM 1516 C CA . ASP A 1 188 ? 7.916 7.654 7.062 1.00 96.38 188 ASP A CA 1
ATOM 1517 C C . ASP A 1 188 ? 6.725 6.704 7.198 1.00 96.38 188 ASP A C 1
ATOM 1519 O O . ASP A 1 188 ? 6.427 5.951 6.268 1.00 96.38 188 ASP A O 1
ATOM 1523 N N . VAL A 1 189 ? 6.057 6.707 8.351 1.00 95.50 189 VAL A N 1
ATOM 1524 C CA . VAL A 1 189 ? 4.931 5.810 8.646 1.00 95.50 189 VAL A CA 1
ATOM 1525 C C . VAL A 1 189 ? 3.717 6.629 9.044 1.00 95.50 189 VAL A C 1
ATOM 1527 O O . VAL A 1 189 ? 3.777 7.422 9.981 1.00 95.50 189 VAL A O 1
ATOM 1530 N N . THR A 1 190 ? 2.594 6.384 8.375 1.00 94.69 190 THR A N 1
ATOM 1531 C CA . THR A 1 190 ? 1.289 6.978 8.672 1.00 94.69 190 THR A CA 1
ATOM 1532 C C . THR A 1 190 ? 0.278 5.882 8.969 1.00 94.69 190 THR A C 1
ATOM 1534 O O . THR A 1 190 ? 0.068 4.982 8.159 1.00 94.69 190 THR A O 1
ATOM 1537 N N . ALA A 1 191 ? -0.384 5.959 10.122 1.00 94.31 191 ALA A N 1
ATOM 1538 C CA . ALA A 1 191 ? -1.475 5.060 10.473 1.00 94.31 191 ALA A CA 1
ATOM 1539 C C . ALA A 1 191 ? -2.828 5.766 10.412 1.00 94.31 191 ALA A C 1
ATOM 1541 O O . ALA A 1 191 ? -3.002 6.896 10.880 1.00 94.31 191 ALA A O 1
ATOM 1542 N N . ARG A 1 192 ? -3.812 5.042 9.887 1.00 94.06 192 ARG A N 1
ATOM 1543 C CA . ARG A 1 192 ? -5.228 5.401 9.888 1.00 94.06 192 ARG A CA 1
ATOM 1544 C C . ARG A 1 192 ? -6.043 4.214 10.380 1.00 94.06 192 ARG A C 1
ATOM 1546 O O . ARG A 1 192 ? -5.638 3.059 10.241 1.00 94.06 192 ARG A O 1
ATOM 1553 N N . PHE A 1 193 ? -7.204 4.485 10.950 1.00 94.06 193 PHE A N 1
ATOM 1554 C CA . PHE A 1 193 ? -8.104 3.446 11.436 1.00 94.06 193 PHE A CA 1
ATOM 1555 C C . PHE A 1 193 ? -9.548 3.766 11.087 1.00 94.06 193 PHE A C 1
ATOM 1557 O O . PHE A 1 193 ? -9.905 4.922 10.870 1.00 94.06 193 PHE A O 1
ATOM 1564 N N . ARG A 1 194 ? -10.390 2.739 11.055 1.00 91.44 194 ARG A N 1
ATOM 1565 C CA . ARG A 1 194 ? -11.838 2.897 10.950 1.00 91.44 194 ARG A CA 1
ATOM 1566 C C . ARG A 1 194 ? -12.548 1.926 11.896 1.00 91.44 194 ARG A C 1
ATOM 1568 O O . ARG A 1 194 ? -12.218 0.733 11.885 1.00 91.44 194 ARG A O 1
ATOM 1575 N N . PRO A 1 195 ? -13.474 2.409 12.738 1.00 91.94 195 PRO A N 1
ATOM 1576 C CA . PRO A 1 195 ? -14.323 1.553 13.559 1.00 91.94 195 PRO A CA 1
ATOM 1577 C C . PRO A 1 195 ? -15.498 1.002 12.740 1.00 91.94 195 PRO A C 1
ATOM 1579 O O . PRO A 1 195 ? -15.965 1.669 11.821 1.00 91.94 195 PRO A O 1
ATOM 1582 N N . ASN A 1 196 ? -16.015 -0.176 13.098 1.00 88.25 196 ASN A N 1
ATOM 1583 C CA . ASN A 1 196 ? -17.334 -0.679 12.667 1.00 88.25 196 ASN A CA 1
ATOM 1584 C C . ASN A 1 196 ? -17.595 -0.634 11.149 1.00 88.25 196 ASN A C 1
ATOM 1586 O O . ASN A 1 196 ? -18.708 -0.339 10.723 1.00 88.25 196 ASN A O 1
ATOM 1590 N N . LEU A 1 197 ? -16.559 -0.871 10.334 1.00 84.38 197 LEU A N 1
ATOM 1591 C CA . LEU A 1 197 ? -16.625 -0.772 8.868 1.00 84.38 197 LEU A CA 1
ATOM 1592 C C . LEU A 1 197 ? -17.087 0.599 8.346 1.00 84.38 197 LEU A C 1
ATOM 1594 O O . LEU A 1 197 ? -17.605 0.676 7.233 1.00 84.38 197 LEU A O 1
ATOM 1598 N N . SER A 1 198 ? -16.860 1.668 9.117 1.00 85.56 198 SER A N 1
ATOM 1599 C CA . SER A 1 198 ? -17.106 3.043 8.683 1.00 85.56 198 SER A CA 1
ATOM 1600 C C . SER A 1 198 ? -16.491 3.294 7.307 1.00 85.56 198 SER A C 1
ATOM 1602 O O . SER A 1 198 ? -15.419 2.779 6.965 1.00 85.56 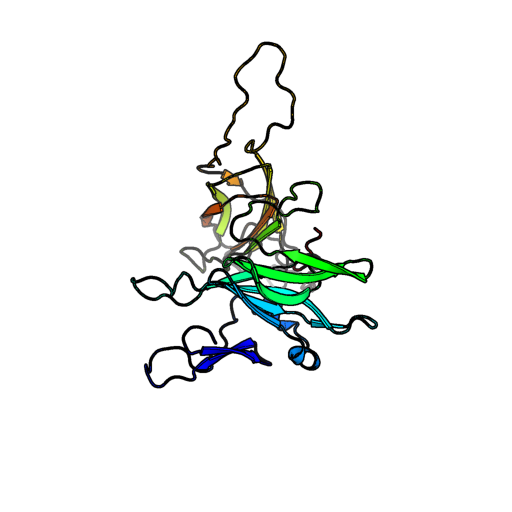198 SER A O 1
ATOM 1604 N N . GLU A 1 199 ? -17.170 4.099 6.500 1.00 83.00 199 GLU A N 1
ATOM 1605 C CA . GLU A 1 199 ? -16.749 4.416 5.141 1.00 83.00 199 GLU A CA 1
ATOM 1606 C C . GLU A 1 199 ? -15.431 5.204 5.112 1.00 83.00 199 GLU A C 1
ATOM 1608 O O . GLU A 1 199 ? -14.736 5.204 4.098 1.00 83.00 199 GLU A O 1
ATOM 1613 N N . CYS A 1 200 ? -15.069 5.850 6.224 1.00 85.75 200 CYS A N 1
ATOM 1614 C CA . CYS A 1 200 ? -14.009 6.847 6.283 1.00 85.75 200 CYS A CA 1
ATOM 1615 C C . CYS A 1 200 ? -12.826 6.388 7.131 1.00 85.75 200 CYS A C 1
ATOM 1617 O O . CYS A 1 200 ? -12.980 5.889 8.248 1.00 85.75 200 CYS A O 1
ATOM 1619 N N . TRP A 1 201 ? -11.620 6.643 6.631 1.00 89.38 201 TRP A N 1
ATOM 1620 C CA . TRP A 1 201 ? -10.402 6.501 7.416 1.00 89.38 201 TRP A CA 1
ATOM 1621 C C . TRP A 1 201 ? -10.235 7.689 8.365 1.00 89.38 201 TRP A C 1
ATOM 1623 O O . TRP A 1 201 ? -10.212 8.842 7.940 1.00 89.38 201 TRP A O 1
ATOM 1633 N N . THR A 1 202 ? -10.067 7.405 9.653 1.00 91.56 202 THR A N 1
ATOM 1634 C CA . THR A 1 202 ? -9.693 8.396 10.666 1.00 91.56 202 THR A CA 1
ATOM 1635 C C . THR A 1 202 ? -8.166 8.429 10.795 1.00 91.56 202 THR A C 1
ATOM 1637 O O . THR A 1 202 ? -7.563 7.374 11.030 1.00 91.56 202 THR A O 1
ATOM 1640 N N . PRO A 1 203 ? -7.512 9.598 10.663 1.00 92.06 203 PRO A N 1
ATOM 1641 C CA . PRO A 1 203 ? -6.085 9.733 10.935 1.00 92.06 203 PRO A CA 1
ATOM 1642 C C . PRO A 1 203 ? -5.760 9.327 12.374 1.00 92.06 203 PRO A C 1
ATOM 1644 O O . PRO A 1 203 ? -6.433 9.757 13.312 1.00 92.06 203 PRO A O 1
ATOM 1647 N N . TRP A 1 204 ? -4.729 8.503 12.551 1.00 93.75 204 TRP A N 1
ATOM 1648 C CA . TRP A 1 204 ? -4.262 8.106 13.875 1.00 93.75 204 TRP A CA 1
ATOM 1649 C C . TRP A 1 204 ? -3.031 8.913 14.275 1.00 93.75 204 TRP A C 1
ATOM 1651 O O . TRP A 1 204 ? -3.098 9.731 15.190 1.00 93.75 204 TRP A O 1
ATOM 1661 N N . ALA A 1 205 ? -1.903 8.642 13.625 1.00 93.62 205 ALA A N 1
ATOM 1662 C CA . ALA A 1 205 ? -0.603 9.182 13.985 1.00 93.62 205 ALA A CA 1
ATOM 1663 C C . ALA A 1 205 ? 0.405 8.946 12.855 1.00 93.62 205 ALA A C 1
ATOM 1665 O O . ALA A 1 205 ? 0.222 8.061 12.014 1.00 93.62 205 ALA A O 1
ATOM 1666 N N . THR A 1 206 ? 1.481 9.728 12.879 1.00 95.06 206 THR A N 1
ATOM 1667 C CA . THR A 1 206 ? 2.628 9.591 11.985 1.00 95.06 206 THR A CA 1
ATOM 1668 C C . THR A 1 206 ? 3.924 9.578 12.792 1.00 95.06 206 THR A C 1
ATOM 1670 O O . THR A 1 206 ? 3.985 10.143 13.887 1.00 95.06 206 THR A O 1
ATOM 1673 N N . TYR A 1 207 ? 4.955 8.907 12.287 1.00 94.50 207 TYR A N 1
ATOM 1674 C CA . TYR A 1 207 ? 6.327 9.082 12.764 1.00 94.50 207 TYR A CA 1
ATOM 1675 C C . TYR A 1 207 ? 7.320 8.855 11.626 1.00 94.50 207 TYR A C 1
ATOM 1677 O O . TYR A 1 207 ? 7.000 8.217 10.623 1.00 94.50 207 TYR A O 1
ATOM 1685 N N . GLU A 1 208 ? 8.540 9.340 11.829 1.00 95.38 208 GLU A N 1
ATOM 1686 C CA . GLU A 1 208 ? 9.671 9.133 10.930 1.00 95.38 208 GLU A CA 1
ATOM 1687 C C . GLU A 1 208 ? 10.797 8.417 11.685 1.00 95.38 208 GLU A C 1
ATOM 1689 O O . GLU A 1 208 ? 11.011 8.641 12.881 1.00 95.38 208 GLU A O 1
ATOM 1694 N N . ASP A 1 209 ? 11.504 7.529 10.998 1.00 94.00 209 ASP A N 1
ATOM 1695 C CA . ASP A 1 209 ? 12.695 6.846 11.501 1.00 94.00 209 ASP A CA 1
ATOM 1696 C C . ASP A 1 209 ? 13.717 6.726 10.364 1.00 94.00 209 ASP A C 1
ATOM 1698 O O . ASP A 1 209 ? 13.382 6.843 9.183 1.00 94.00 209 ASP A O 1
ATOM 1702 N N . CYS A 1 210 ? 14.987 6.507 10.687 1.00 92.38 210 CYS A N 1
ATOM 1703 C CA . CYS A 1 210 ? 16.023 6.395 9.674 1.00 92.38 210 CYS A CA 1
ATOM 1704 C C . CYS A 1 210 ? 17.139 5.414 10.043 1.00 92.38 210 CYS A C 1
ATOM 1706 O O . CYS A 1 210 ? 17.484 5.179 11.205 1.00 92.38 210 CYS A O 1
ATOM 1708 N N . ALA A 1 211 ? 17.739 4.838 9.006 1.00 91.31 211 ALA A N 1
ATOM 1709 C CA . ALA A 1 211 ? 18.977 4.083 9.081 1.00 91.31 211 ALA A CA 1
ATOM 1710 C C . ALA A 1 211 ? 19.902 4.531 7.946 1.00 91.31 211 ALA A C 1
ATOM 1712 O O . ALA A 1 211 ? 19.552 4.436 6.770 1.00 91.31 211 ALA A O 1
ATOM 1713 N N . GLN A 1 212 ? 21.100 5.008 8.289 1.00 87.00 212 GLN A N 1
ATOM 1714 C CA . GLN A 1 212 ? 22.090 5.401 7.287 1.00 87.00 212 GLN A CA 1
ATOM 1715 C C . GLN A 1 212 ? 22.434 4.220 6.368 1.00 87.00 212 GLN A C 1
ATOM 1717 O O . GLN A 1 212 ? 22.688 3.110 6.840 1.00 87.00 212 GLN A O 1
ATOM 1722 N N . TYR A 1 213 ? 22.447 4.480 5.060 1.00 85.56 213 TYR A N 1
ATOM 1723 C CA . TYR A 1 213 ? 22.706 3.472 4.025 1.00 85.56 213 TYR A CA 1
ATOM 1724 C C . TYR A 1 213 ? 23.739 3.908 2.979 1.00 85.56 213 TYR A C 1
ATOM 1726 O O . TYR A 1 213 ? 24.222 3.073 2.217 1.00 85.56 213 TYR A O 1
ATOM 1734 N N . ARG A 1 214 ? 24.099 5.196 2.965 1.00 79.69 214 ARG A N 1
ATOM 1735 C CA . ARG A 1 214 ? 25.137 5.790 2.120 1.00 79.69 214 ARG A CA 1
ATOM 1736 C C . ARG A 1 214 ? 25.795 6.964 2.847 1.00 79.69 214 ARG A C 1
ATOM 1738 O O . ARG A 1 214 ? 25.179 7.572 3.723 1.00 79.69 214 ARG A O 1
ATOM 1745 N N . ASN A 1 215 ? 27.033 7.290 2.482 1.00 73.75 215 ASN A N 1
ATOM 1746 C CA . ASN A 1 215 ? 27.717 8.487 2.979 1.00 73.75 215 ASN A CA 1
ATOM 1747 C C . ASN A 1 215 ? 27.301 9.686 2.113 1.00 73.75 215 ASN A C 1
ATOM 1749 O O . ASN A 1 215 ? 27.835 9.859 1.022 1.00 73.75 215 ASN A O 1
ATOM 1753 N N . CYS A 1 216 ? 26.343 10.491 2.576 1.00 63.16 216 CYS A N 1
ATOM 1754 C CA . CYS A 1 216 ? 25.959 11.738 1.896 1.00 63.16 216 CYS A CA 1
ATOM 1755 C C . CYS A 1 216 ? 26.864 12.928 2.266 1.00 63.16 216 CYS A C 1
ATOM 1757 O O . CYS A 1 216 ? 26.822 13.956 1.599 1.00 63.16 216 CYS A O 1
ATOM 1759 N N . GLU A 1 217 ? 27.670 12.804 3.324 1.00 60.38 217 GLU A N 1
ATOM 1760 C CA . GLU A 1 217 ? 28.545 13.867 3.821 1.00 60.38 217 GLU A CA 1
ATOM 1761 C C . GLU A 1 217 ? 30.018 13.480 3.658 1.00 60.38 217 GLU A C 1
ATOM 1763 O O . GLU A 1 217 ? 30.411 12.335 3.906 1.00 60.38 217 GLU A O 1
ATOM 1768 N N . ALA A 1 218 ? 30.847 14.443 3.243 1.00 58.34 218 ALA A N 1
ATOM 1769 C CA . ALA A 1 218 ? 32.292 14.265 3.240 1.00 58.34 218 ALA A CA 1
ATOM 1770 C C . ALA A 1 218 ? 32.774 14.089 4.692 1.00 58.34 218 ALA A C 1
ATOM 1772 O O . ALA A 1 218 ? 32.375 14.875 5.555 1.00 58.34 218 ALA A O 1
ATOM 1773 N N . PRO A 1 219 ? 33.623 13.088 4.989 1.00 59.38 219 PRO A N 1
ATOM 1774 C CA . PRO A 1 219 ? 34.096 12.873 6.349 1.00 59.38 219 PRO A CA 1
ATOM 1775 C C . PRO A 1 219 ? 34.817 14.128 6.854 1.00 59.38 219 PRO A C 1
ATOM 1777 O O . PRO A 1 219 ? 35.654 14.702 6.153 1.00 59.38 219 PRO A O 1
ATOM 1780 N N . ALA A 1 220 ? 34.491 14.556 8.076 1.00 59.09 220 ALA A N 1
ATOM 1781 C CA . ALA A 1 220 ? 35.159 15.683 8.713 1.00 59.09 220 ALA A CA 1
ATOM 1782 C C . ALA A 1 220 ? 36.684 15.434 8.771 1.00 59.09 220 ALA A C 1
ATOM 1784 O O . ALA A 1 220 ? 37.104 14.313 9.091 1.00 59.09 220 ALA A O 1
ATOM 1785 N N . PRO A 1 221 ? 37.536 16.445 8.495 1.00 56.97 221 PRO A N 1
ATOM 1786 C CA . PRO A 1 221 ? 38.982 16.259 8.514 1.00 56.97 221 PRO A CA 1
ATOM 1787 C C . PRO A 1 221 ? 39.444 15.760 9.891 1.00 56.97 221 PRO A C 1
ATOM 1789 O O . PRO A 1 221 ? 39.281 16.453 10.892 1.00 56.97 221 PRO A O 1
ATOM 1792 N N . GLY A 1 222 ? 40.032 14.560 9.946 1.00 66.44 222 GLY A N 1
ATOM 1793 C CA . GLY A 1 222 ? 40.675 14.030 11.154 1.00 66.44 222 GLY A CA 1
ATOM 1794 C C . GLY A 1 222 ? 39.871 13.036 12.003 1.00 66.44 222 GLY A C 1
ATOM 1795 O O . GLY A 1 222 ? 40.342 12.695 13.086 1.00 66.44 222 GLY A O 1
ATOM 1796 N N . THR A 1 223 ? 38.725 12.512 11.547 1.00 59.31 223 THR A N 1
ATOM 1797 C CA . THR A 1 223 ? 38.037 11.399 12.244 1.00 59.31 223 THR A CA 1
ATOM 1798 C C . THR A 1 223 ? 37.649 10.233 11.329 1.00 59.31 223 THR A C 1
ATOM 1800 O O . THR A 1 223 ? 37.306 10.435 10.173 1.00 59.31 223 THR A O 1
ATOM 1803 N N . CYS A 1 224 ? 37.784 9.034 11.919 1.00 54.44 224 CYS A N 1
ATOM 1804 C CA . CYS A 1 224 ? 37.328 7.670 11.606 1.00 54.44 224 CYS A CA 1
ATOM 1805 C C . CYS A 1 224 ? 37.073 7.222 10.151 1.00 54.44 224 CYS A C 1
ATOM 1807 O O . CYS A 1 224 ? 36.441 7.889 9.346 1.00 54.44 224 CYS A O 1
ATOM 1809 N N . GLN A 1 225 ? 37.520 5.988 9.878 1.00 62.44 225 GLN A N 1
ATOM 1810 C CA . GLN A 1 225 ? 37.268 5.197 8.668 1.00 62.44 225 GLN A CA 1
ATOM 1811 C C . GLN A 1 225 ? 35.840 5.406 8.137 1.00 62.44 225 GLN A C 1
ATOM 1813 O O . GLN A 1 225 ? 34.876 5.206 8.877 1.00 62.44 225 GLN A O 1
ATOM 1818 N N . THR A 1 226 ? 35.702 5.759 6.857 1.00 64.38 226 THR A N 1
ATOM 1819 C CA . THR A 1 226 ? 34.396 5.775 6.194 1.00 64.38 226 THR A CA 1
ATOM 1820 C C . THR A 1 226 ? 33.813 4.360 6.229 1.00 64.38 226 THR A C 1
ATOM 1822 O O . THR A 1 226 ? 34.490 3.413 5.809 1.00 64.38 226 THR A O 1
ATOM 1825 N N . PRO A 1 227 ? 32.585 4.166 6.745 1.00 68.94 227 PRO A N 1
ATOM 1826 C CA . PRO A 1 227 ? 31.951 2.858 6.718 1.00 68.94 227 PRO A CA 1
ATOM 1827 C C . PRO A 1 227 ? 31.891 2.353 5.274 1.00 68.94 227 PRO A C 1
ATOM 1829 O O . PRO A 1 227 ? 31.266 2.981 4.421 1.00 68.94 227 PRO A O 1
ATOM 1832 N N . GLN A 1 228 ? 32.568 1.236 4.996 1.00 68.75 228 GLN A N 1
ATOM 1833 C CA . GLN A 1 228 ? 32.534 0.606 3.671 1.00 68.75 228 GLN A CA 1
ATOM 1834 C C . GLN A 1 228 ? 31.218 -0.141 3.429 1.00 68.75 228 GLN A C 1
ATOM 1836 O O . GLN A 1 228 ? 30.790 -0.281 2.289 1.00 68.75 228 GLN A O 1
ATOM 1841 N N . TYR A 1 229 ? 30.577 -0.616 4.502 1.00 76.06 229 TYR A N 1
ATOM 1842 C CA . TYR A 1 229 ? 29.360 -1.417 4.430 1.00 76.06 229 TYR A CA 1
ATOM 1843 C C . TYR A 1 229 ? 28.352 -0.950 5.476 1.00 76.06 229 TYR A C 1
ATOM 1845 O O . TYR A 1 229 ? 28.634 -0.969 6.677 1.00 76.06 229 TYR A O 1
ATOM 1853 N N . PHE A 1 230 ? 27.156 -0.593 5.018 1.00 83.69 230 PHE A N 1
ATOM 1854 C CA . PHE A 1 230 ? 26.025 -0.281 5.882 1.00 83.69 230 PHE A CA 1
ATOM 1855 C C . PHE A 1 230 ? 25.218 -1.546 6.155 1.00 83.69 230 PHE A C 1
ATOM 1857 O O . PHE A 1 230 ? 24.927 -2.333 5.252 1.00 83.69 230 PHE A O 1
ATOM 1864 N N . ARG A 1 231 ? 24.854 -1.754 7.421 1.00 85.38 231 ARG A N 1
ATOM 1865 C CA . ARG A 1 231 ? 23.970 -2.849 7.825 1.00 85.38 231 ARG A CA 1
ATOM 1866 C C . ARG A 1 231 ? 22.576 -2.300 8.054 1.00 85.38 231 ARG A C 1
ATOM 1868 O O . ARG A 1 231 ? 22.412 -1.284 8.725 1.00 85.38 231 ARG A O 1
ATOM 1875 N N . SER A 1 232 ? 21.585 -3.009 7.529 1.00 87.75 232 SER A N 1
ATOM 1876 C CA . SER A 1 232 ? 20.186 -2.702 7.793 1.00 87.75 232 SER A CA 1
ATOM 1877 C C . SER A 1 232 ? 19.878 -2.842 9.283 1.00 87.75 232 SER A C 1
ATOM 1879 O O . SER A 1 232 ? 20.412 -3.742 9.941 1.00 87.75 232 SER A O 1
ATOM 1881 N N . GLN A 1 233 ? 18.998 -1.997 9.804 1.00 91.44 233 GLN A N 1
ATOM 1882 C CA . GLN A 1 233 ? 18.683 -1.967 11.231 1.00 91.44 233 GLN A CA 1
ATOM 1883 C C . GLN A 1 233 ? 17.311 -2.577 11.537 1.00 91.44 233 GLN A C 1
ATOM 1885 O O . GLN A 1 233 ? 16.470 -2.754 10.658 1.00 91.44 233 GLN A O 1
ATOM 1890 N N . SER A 1 234 ? 17.086 -2.914 12.805 1.00 93.88 234 SER A N 1
ATOM 1891 C CA . SER A 1 234 ? 15.793 -3.375 13.313 1.00 93.88 234 SER A CA 1
ATOM 1892 C C . SER A 1 234 ? 15.238 -2.409 14.350 1.00 93.88 234 SER A C 1
ATOM 1894 O O . SER A 1 234 ? 16.000 -1.801 15.108 1.00 93.88 234 SER A O 1
ATOM 1896 N N . ARG A 1 235 ? 13.912 -2.321 14.428 1.00 93.56 235 ARG A N 1
ATOM 1897 C CA . ARG A 1 235 ? 13.173 -1.614 15.474 1.00 93.56 235 ARG A CA 1
ATOM 1898 C C . ARG A 1 235 ? 12.298 -2.608 16.215 1.00 93.56 235 ARG A C 1
ATOM 1900 O O . ARG A 1 235 ? 11.373 -3.198 15.662 1.00 93.56 235 ARG A O 1
ATOM 1907 N N . ALA A 1 236 ? 12.645 -2.812 17.481 1.00 88.69 236 ALA A N 1
ATOM 1908 C CA . ALA A 1 236 ? 12.110 -3.898 18.287 1.00 88.69 236 ALA A CA 1
ATOM 1909 C C . ALA A 1 236 ? 10.731 -3.623 18.890 1.00 88.69 236 ALA A C 1
ATOM 1911 O O . ALA A 1 236 ? 10.189 -4.557 19.456 1.00 88.69 236 ALA A O 1
ATOM 1912 N N . ARG A 1 237 ? 10.208 -2.390 18.856 1.00 92.19 237 ARG A N 1
ATOM 1913 C CA . ARG A 1 237 ? 8.815 -2.039 19.188 1.00 92.19 237 ARG A CA 1
ATOM 1914 C C . ARG A 1 237 ? 8.606 -0.543 18.948 1.00 92.19 237 ARG A C 1
ATOM 1916 O O . ARG A 1 237 ? 9.080 0.270 19.736 1.00 92.19 237 ARG A O 1
ATOM 1923 N N . MET A 1 238 ? 7.892 -0.197 17.886 1.00 92.88 238 MET A N 1
ATOM 1924 C CA . MET A 1 238 ? 7.444 1.167 17.600 1.00 92.88 238 MET A CA 1
ATOM 1925 C C . MET A 1 238 ? 5.955 1.253 17.910 1.00 92.88 238 MET A C 1
ATOM 1927 O O . MET A 1 238 ? 5.182 0.443 17.402 1.00 92.88 238 MET A O 1
ATOM 1931 N N . ALA A 1 239 ? 5.554 2.190 18.762 1.00 92.25 239 ALA A N 1
ATOM 1932 C CA . ALA A 1 239 ? 4.182 2.276 19.244 1.00 92.25 239 ALA A CA 1
ATOM 1933 C C . ALA A 1 239 ? 3.523 3.577 18.790 1.00 92.25 239 ALA A C 1
ATOM 1935 O O . ALA A 1 239 ? 4.067 4.657 19.022 1.00 92.25 239 ALA A O 1
ATOM 1936 N N . PHE A 1 240 ? 2.323 3.479 18.223 1.00 93.44 240 PHE A N 1
ATOM 1937 C CA . PHE A 1 240 ? 1.399 4.606 18.211 1.00 93.44 240 PHE A CA 1
ATOM 1938 C C . PHE A 1 240 ? 0.620 4.630 19.517 1.00 93.44 240 PHE A C 1
ATOM 1940 O O . PHE A 1 240 ? 0.139 3.600 20.000 1.00 93.44 240 PHE A O 1
ATOM 1947 N N . THR A 1 241 ? 0.522 5.826 20.085 1.00 91.50 241 THR A N 1
ATOM 1948 C CA . THR A 1 241 ? -0.237 6.097 21.302 1.00 91.50 241 THR A CA 1
ATOM 1949 C C . THR A 1 241 ? -1.734 6.108 21.008 1.00 91.50 241 THR A C 1
ATOM 1951 O O . THR A 1 241 ? -2.179 5.795 19.905 1.00 91.50 241 THR A O 1
ATOM 1954 N N . ARG A 1 242 ? -2.533 6.460 22.011 1.00 93.62 242 ARG A N 1
ATOM 1955 C CA . ARG A 1 242 ? -3.986 6.549 21.909 1.00 93.62 242 ARG A CA 1
ATOM 1956 C C . ARG A 1 242 ? -4.438 7.390 20.705 1.00 93.62 242 ARG A C 1
ATOM 1958 O O . ARG A 1 242 ? -3.947 8.509 20.557 1.00 93.62 242 ARG A O 1
ATOM 1965 N N . PRO A 1 243 ? -5.390 6.894 19.888 1.00 94.44 243 PRO A N 1
ATOM 1966 C CA . PRO A 1 243 ? -5.960 7.677 18.801 1.00 94.44 243 PRO A CA 1
ATOM 1967 C C . PRO A 1 243 ? -6.617 8.975 19.292 1.00 94.44 243 PRO A C 1
ATOM 1969 O O . PRO A 1 243 ? -7.130 9.020 20.423 1.00 94.44 243 PRO A O 1
ATOM 1972 N N . PRO A 1 244 ? -6.645 10.017 18.442 1.00 91.44 244 PRO A N 1
ATOM 1973 C CA . PRO A 1 244 ? -7.260 11.293 18.778 1.00 91.44 244 PRO A CA 1
ATOM 1974 C C . PRO A 1 244 ? -8.763 11.158 19.056 1.00 91.44 244 PRO A C 1
ATOM 1976 O O . PRO A 1 244 ? -9.441 10.260 18.555 1.00 91.44 244 PRO A O 1
ATOM 1979 N N . ASP A 1 245 ? -9.286 12.089 19.853 1.00 91.19 245 ASP A N 1
ATOM 1980 C CA . ASP A 1 245 ? -10.711 12.198 20.170 1.00 91.19 245 ASP A CA 1
ATOM 1981 C C . ASP A 1 245 ? -11.477 12.887 19.036 1.00 91.19 245 ASP A C 1
ATOM 1983 O O . ASP A 1 245 ? -11.820 14.065 19.107 1.00 91.19 245 ASP A O 1
ATOM 1987 N N . VAL A 1 246 ? -11.718 12.133 17.961 1.00 90.19 246 VAL A N 1
ATOM 1988 C CA . VAL A 1 246 ? -12.544 12.555 16.822 1.00 90.19 246 VAL A CA 1
ATOM 1989 C C . VAL A 1 246 ? -13.941 11.973 16.987 1.00 90.19 246 VAL A C 1
ATOM 1991 O O . VAL A 1 246 ? -14.083 10.778 17.234 1.00 90.19 246 VAL A O 1
ATOM 1994 N N . THR A 1 247 ? -14.976 12.798 16.867 1.00 87.25 247 THR A N 1
ATOM 1995 C CA . THR A 1 247 ? -16.370 12.349 16.920 1.00 87.25 247 THR A CA 1
ATOM 1996 C C . THR A 1 247 ? -16.845 11.868 15.554 1.00 87.25 247 THR A C 1
ATOM 1998 O O . THR A 1 247 ? -16.590 12.496 14.527 1.00 87.25 247 THR A O 1
ATOM 2001 N N . ASP A 1 248 ? -17.561 10.751 15.538 1.00 83.50 248 ASP A N 1
ATOM 2002 C CA . ASP A 1 248 ? -18.262 10.265 14.359 1.00 83.50 248 ASP A CA 1
ATOM 2003 C C . ASP A 1 248 ? -19.550 11.076 14.152 1.00 83.50 248 ASP A C 1
ATOM 2005 O O . ASP A 1 248 ? -20.416 11.140 15.024 1.00 83.50 248 ASP A O 1
ATOM 2009 N N . SER A 1 249 ? -19.690 11.686 12.976 1.00 78.94 249 SER A N 1
ATOM 2010 C CA . SER A 1 249 ? -20.880 12.452 12.584 1.00 78.94 249 SER A CA 1
ATOM 2011 C C . SER A 1 249 ? -22.185 11.642 12.578 1.00 78.94 249 SER A C 1
ATOM 2013 O O . SER A 1 249 ? -23.267 12.216 12.721 1.00 78.94 249 SER A O 1
ATOM 2015 N N . GLN A 1 250 ? -22.114 10.319 12.401 1.00 77.81 250 GLN A N 1
ATOM 2016 C CA . GLN A 1 250 ? -23.299 9.472 12.318 1.00 77.81 250 GLN A CA 1
ATOM 2017 C C . GLN A 1 250 ? -23.823 9.047 13.685 1.00 77.81 250 GLN A C 1
ATOM 2019 O O . GLN A 1 250 ? -25.040 8.940 13.819 1.00 77.81 250 GLN A O 1
ATOM 2024 N N . THR A 1 251 ? -22.927 8.785 14.640 1.00 78.44 251 THR A N 1
ATOM 2025 C CA . THR A 1 251 ? -23.255 8.194 15.952 1.00 78.44 251 THR A CA 1
ATOM 2026 C C . THR A 1 251 ? -22.997 9.139 17.127 1.00 78.44 251 THR A C 1
ATOM 2028 O O . THR A 1 251 ? -23.415 8.866 18.249 1.00 78.44 251 THR A O 1
ATOM 2031 N N . GLY A 1 252 ? -22.263 10.236 16.916 1.00 79.88 252 GLY A N 1
ATOM 2032 C CA . GLY A 1 252 ? -21.839 11.172 17.961 1.00 79.88 252 GLY A CA 1
ATOM 2033 C C . GLY A 1 252 ? -20.788 10.618 18.934 1.00 79.88 252 GLY A C 1
ATOM 2034 O O . GLY A 1 252 ? -20.268 11.371 19.758 1.00 79.88 252 GLY A O 1
ATOM 2035 N N . ARG A 1 253 ? -20.445 9.325 18.849 1.00 83.50 253 ARG A N 1
ATOM 2036 C CA . ARG A 1 253 ? -19.414 8.683 19.676 1.00 83.50 253 ARG A CA 1
ATOM 2037 C C . ARG A 1 253 ? -18.018 8.998 19.137 1.00 83.50 253 ARG A C 1
ATOM 2039 O O . ARG A 1 253 ? -17.844 9.338 17.969 1.00 83.50 253 ARG A O 1
ATOM 2046 N N . PHE A 1 254 ? -16.997 8.868 19.982 1.00 90.31 254 PHE A N 1
ATOM 2047 C CA . PHE A 1 254 ? -15.617 8.953 19.505 1.00 90.31 254 PHE A CA 1
ATOM 2048 C C . PHE A 1 254 ? -15.296 7.777 18.580 1.00 90.31 254 PHE A C 1
ATOM 2050 O O . PHE A 1 254 ? -15.568 6.631 18.930 1.00 90.31 254 PHE A O 1
ATOM 2057 N N . THR A 1 255 ? -14.640 8.037 17.450 1.00 92.06 255 THR A N 1
ATOM 2058 C CA . THR A 1 255 ? -14.272 7.019 16.451 1.00 92.06 255 THR A CA 1
ATOM 2059 C C . THR A 1 255 ? -13.359 5.936 17.024 1.00 92.06 255 THR A C 1
ATOM 2061 O O . THR A 1 255 ? -13.370 4.800 16.560 1.00 92.06 255 THR A O 1
ATOM 2064 N N . ARG A 1 256 ? -12.589 6.238 18.078 1.00 92.75 256 ARG A N 1
ATOM 2065 C CA . ARG A 1 256 ? -11.771 5.246 18.797 1.00 92.75 256 ARG A CA 1
ATOM 2066 C C . ARG A 1 256 ? -12.580 4.245 19.629 1.00 92.75 256 ARG A C 1
ATOM 2068 O O . ARG A 1 256 ? -11.973 3.360 20.227 1.00 92.75 256 ARG A O 1
ATOM 2075 N N . ILE A 1 257 ? -13.900 4.405 19.732 1.00 92.06 257 ILE A N 1
ATOM 2076 C CA . ILE A 1 257 ? -14.812 3.482 20.415 1.00 92.06 257 ILE A CA 1
ATOM 2077 C C . ILE A 1 257 ? -15.625 2.738 19.353 1.00 92.06 257 ILE A C 1
ATOM 2079 O O . ILE A 1 257 ? -16.319 3.344 18.542 1.00 92.06 257 ILE A O 1
ATOM 2083 N N . GLY A 1 258 ? -15.553 1.412 19.368 1.00 91.31 258 GLY A N 1
ATOM 2084 C CA . GLY A 1 258 ? -16.226 0.561 18.394 1.00 91.31 258 GLY A CA 1
ATOM 2085 C C . GLY A 1 258 ? -16.185 -0.911 18.787 1.00 91.31 258 GLY A C 1
ATOM 2086 O O . GLY A 1 258 ? -15.513 -1.303 19.738 1.00 91.31 258 GLY A O 1
ATOM 2087 N N . TYR A 1 259 ? -16.914 -1.745 18.062 1.00 91.62 259 TYR A N 1
ATOM 2088 C CA . TYR A 1 259 ? -16.949 -3.194 18.271 1.00 91.62 259 TYR A CA 1
ATOM 2089 C C . TYR A 1 259 ? -15.838 -3.896 17.491 1.00 91.62 259 TYR A C 1
ATOM 2091 O O . TYR A 1 259 ? -15.289 -4.911 17.932 1.00 91.62 259 TYR A O 1
ATOM 2099 N N . GLU A 1 260 ? -15.458 -3.319 16.358 1.00 93.12 260 GLU A N 1
ATOM 2100 C CA . GLU A 1 260 ? -14.391 -3.800 15.499 1.00 93.12 260 GLU A CA 1
ATOM 2101 C C . GLU A 1 260 ? -13.577 -2.642 14.937 1.00 93.12 260 GLU A C 1
ATOM 2103 O O . GLU A 1 260 ? -14.079 -1.528 14.782 1.00 93.12 260 GLU A O 1
ATOM 2108 N N . PHE A 1 261 ? -12.314 -2.921 14.629 1.00 93.94 261 PHE A N 1
ATOM 2109 C CA . PHE A 1 261 ? -11.401 -1.938 14.065 1.00 93.94 261 PHE A CA 1
ATOM 2110 C C . PHE A 1 261 ? -10.665 -2.521 12.871 1.00 93.94 261 PHE A C 1
ATOM 2112 O O . PHE A 1 261 ? -10.183 -3.658 12.906 1.00 93.94 261 PHE A O 1
ATOM 2119 N N . GLN A 1 262 ? -10.537 -1.708 11.832 1.00 93.31 262 GLN A N 1
ATOM 2120 C CA . GLN A 1 262 ? -9.658 -1.968 10.707 1.00 93.31 262 GLN A CA 1
ATOM 2121 C C . GLN A 1 262 ? -8.588 -0.885 10.642 1.00 93.31 262 GLN A C 1
ATOM 2123 O O . GLN A 1 262 ? -8.892 0.293 10.828 1.00 93.31 262 GLN A O 1
ATOM 2128 N N . ILE A 1 263 ? -7.347 -1.289 10.376 1.00 92.62 263 ILE A N 1
ATOM 2129 C CA . ILE A 1 263 ? -6.192 -0.396 10.319 1.00 92.62 263 ILE A CA 1
ATOM 2130 C C . ILE A 1 263 ? -5.627 -0.375 8.903 1.00 92.62 263 ILE A C 1
ATOM 2132 O O . ILE A 1 263 ? -5.559 -1.414 8.240 1.00 92.62 263 ILE A O 1
ATOM 2136 N N . ARG A 1 264 ? -5.188 0.810 8.487 1.00 92.00 264 ARG A N 1
ATOM 2137 C CA . ARG A 1 264 ? -4.372 1.056 7.303 1.00 92.00 264 ARG A CA 1
ATOM 2138 C C . ARG A 1 264 ? -3.066 1.694 7.746 1.00 92.00 264 ARG A C 1
ATOM 2140 O O . ARG A 1 264 ? -3.082 2.674 8.491 1.00 92.00 264 ARG A O 1
ATOM 2147 N N . MET A 1 265 ? -1.951 1.128 7.309 1.00 93.00 265 MET A N 1
ATOM 2148 C CA . MET A 1 265 ? -0.634 1.736 7.470 1.00 93.00 265 MET A CA 1
ATOM 2149 C C . MET A 1 265 ? -0.066 2.048 6.100 1.00 93.00 265 MET A C 1
ATOM 2151 O O . MET A 1 265 ? -0.028 1.166 5.248 1.00 93.00 265 MET A O 1
ATOM 2155 N N . GLU A 1 266 ? 0.373 3.282 5.922 1.00 93.50 266 GLU A N 1
ATOM 2156 C CA . GLU A 1 266 ? 1.028 3.804 4.728 1.00 93.50 266 GLU A CA 1
ATOM 2157 C C . GLU A 1 266 ? 2.484 4.078 5.094 1.00 93.50 266 GLU A C 1
ATOM 2159 O O . GLU A 1 266 ? 2.759 4.721 6.110 1.00 93.50 266 GLU A O 1
ATOM 2164 N N . LEU A 1 267 ? 3.408 3.541 4.308 1.00 94.31 267 LEU A N 1
ATOM 2165 C CA . LEU A 1 267 ? 4.837 3.616 4.558 1.00 94.31 267 LEU A CA 1
ATOM 2166 C C . LEU A 1 267 ? 5.552 4.130 3.315 1.00 94.31 267 LEU A C 1
ATOM 2168 O O . LEU A 1 267 ? 5.294 3.662 2.208 1.00 94.31 267 LEU A O 1
ATOM 2172 N N . THR A 1 268 ? 6.492 5.047 3.521 1.00 95.62 268 THR A N 1
ATOM 2173 C CA . THR A 1 268 ? 7.378 5.567 2.475 1.00 95.62 268 THR A CA 1
ATOM 2174 C C . THR A 1 268 ? 8.818 5.267 2.855 1.00 95.62 268 THR A C 1
ATOM 2176 O O . THR A 1 268 ? 9.351 5.848 3.803 1.00 95.62 268 THR A O 1
ATOM 2179 N N . GLY A 1 269 ? 9.458 4.369 2.112 1.00 94.44 269 GLY A N 1
ATOM 2180 C CA . GLY A 1 269 ? 10.813 3.886 2.366 1.00 94.44 269 GLY A CA 1
ATOM 2181 C C . GLY A 1 269 ? 10.885 2.372 2.561 1.00 94.44 269 GLY A C 1
ATOM 2182 O O . GLY A 1 269 ? 9.881 1.656 2.532 1.00 94.44 269 GLY A O 1
ATOM 2183 N N . TYR A 1 270 ? 12.107 1.879 2.772 1.00 94.56 270 TYR A N 1
ATOM 2184 C CA . TYR A 1 270 ? 12.376 0.447 2.844 1.00 94.56 270 TYR A CA 1
ATOM 2185 C C . TYR A 1 270 ? 12.471 -0.064 4.282 1.00 94.56 270 TYR A C 1
ATOM 2187 O O . TYR A 1 270 ? 13.396 0.264 5.036 1.00 94.56 270 TYR A O 1
ATOM 2195 N N . ALA A 1 271 ? 11.541 -0.945 4.629 1.00 94.56 271 ALA A N 1
ATOM 2196 C CA . ALA A 1 271 ? 11.577 -1.769 5.826 1.00 94.56 271 ALA A CA 1
ATOM 2197 C C . ALA A 1 271 ? 10.722 -3.021 5.608 1.00 94.56 271 ALA A C 1
ATOM 2199 O O . ALA A 1 271 ? 9.788 -3.022 4.810 1.00 94.56 271 ALA A O 1
ATOM 2200 N N . ARG A 1 272 ? 10.999 -4.079 6.368 1.00 93.44 272 ARG A N 1
ATOM 2201 C CA . ARG A 1 272 ? 10.155 -5.269 6.432 1.00 93.44 272 ARG A CA 1
ATOM 2202 C C . ARG A 1 272 ? 9.355 -5.256 7.731 1.00 93.44 272 ARG A C 1
ATOM 2204 O O . ARG A 1 272 ? 9.912 -5.240 8.829 1.00 93.44 272 ARG A O 1
ATOM 2211 N N . LEU A 1 273 ? 8.029 -5.257 7.604 1.00 93.81 273 LEU A N 1
ATOM 2212 C CA . LEU A 1 273 ? 7.116 -5.372 8.739 1.00 93.81 273 LEU A CA 1
ATOM 2213 C C . LEU A 1 273 ? 7.076 -6.826 9.218 1.00 93.81 273 LEU A C 1
ATOM 2215 O O . LEU A 1 273 ? 6.639 -7.718 8.495 1.00 93.81 273 LEU A O 1
ATOM 2219 N N . GLN A 1 274 ? 7.509 -7.068 10.452 1.00 93.81 274 GLN A N 1
ATOM 2220 C CA . GLN A 1 274 ? 7.508 -8.409 11.038 1.00 93.81 274 GLN A CA 1
ATOM 2221 C C . GLN A 1 274 ? 6.216 -8.719 11.787 1.00 93.81 274 GLN A C 1
ATOM 2223 O O . GLN A 1 274 ? 5.727 -9.849 11.757 1.00 93.81 274 GLN A O 1
ATOM 2228 N N . ARG A 1 275 ? 5.723 -7.750 12.565 1.00 92.31 275 ARG A N 1
ATOM 2229 C CA . ARG A 1 275 ? 4.608 -7.947 13.496 1.00 92.31 275 ARG A CA 1
ATOM 2230 C C . ARG A 1 275 ? 3.814 -6.665 13.652 1.00 92.31 275 ARG A C 1
ATOM 2232 O O . ARG A 1 275 ? 4.377 -5.572 13.647 1.00 92.31 275 ARG A O 1
ATOM 2239 N N . LEU A 1 276 ? 2.519 -6.849 13.869 1.00 92.88 276 LEU A N 1
ATOM 2240 C CA . LEU A 1 276 ? 1.567 -5.801 14.186 1.00 92.88 276 LEU A CA 1
ATOM 2241 C C . LEU A 1 276 ? 0.699 -6.280 15.349 1.00 92.88 276 LEU A C 1
ATOM 2243 O O . LEU A 1 276 ? 0.167 -7.391 15.304 1.00 92.88 276 LEU A O 1
ATOM 2247 N N . GLN A 1 277 ? 0.571 -5.466 16.391 1.00 92.81 277 GLN A N 1
ATOM 2248 C CA . GLN A 1 277 ? -0.256 -5.771 17.555 1.00 92.81 277 GLN A CA 1
ATOM 2249 C C . GLN A 1 277 ? -1.184 -4.600 17.857 1.00 92.81 277 GLN A C 1
ATOM 2251 O O . GLN A 1 277 ? -0.743 -3.466 18.021 1.00 92.81 277 GLN A O 1
ATOM 2256 N N . PHE A 1 278 ? -2.474 -4.902 17.989 1.00 91.50 278 PHE A N 1
ATOM 2257 C CA . PHE A 1 278 ? -3.496 -3.936 18.375 1.00 91.50 278 PHE A CA 1
ATOM 2258 C C . PHE A 1 278 ? -3.818 -4.068 19.856 1.00 91.50 278 PHE A C 1
ATOM 2260 O O . PHE A 1 278 ? -4.040 -5.175 20.354 1.00 91.50 278 PHE A O 1
ATOM 2267 N N . VAL A 1 279 ? -3.881 -2.933 20.544 1.00 92.88 279 VAL A N 1
ATOM 2268 C CA . VAL A 1 279 ? -4.259 -2.860 21.952 1.00 92.88 279 VAL A CA 1
ATOM 2269 C C . VAL A 1 279 ? -5.585 -2.124 22.045 1.00 92.88 279 VAL A C 1
ATOM 2271 O O . VAL A 1 279 ? -5.684 -0.946 21.701 1.00 92.88 279 VAL A O 1
ATOM 2274 N N . ALA A 1 280 ? -6.605 -2.833 22.514 1.00 93.25 280 ALA A N 1
ATOM 2275 C CA . ALA A 1 280 ? -7.915 -2.272 22.788 1.00 93.25 280 ALA A CA 1
ATOM 2276 C C . ALA A 1 280 ? -8.413 -2.777 24.143 1.00 93.25 280 ALA A C 1
ATOM 2278 O O . ALA A 1 280 ? -8.240 -3.951 24.479 1.00 93.25 280 ALA A O 1
ATOM 2279 N N . ASN A 1 281 ? -9.036 -1.884 24.903 1.00 92.88 281 ASN A N 1
ATOM 2280 C CA . ASN A 1 281 ? -9.665 -2.204 26.177 1.00 92.88 281 ASN A CA 1
ATOM 2281 C C . ASN A 1 281 ? -11.165 -2.397 25.972 1.00 92.88 281 ASN A C 1
ATOM 2283 O O . ASN A 1 281 ? -11.760 -1.742 25.119 1.00 92.88 281 ASN A O 1
ATOM 2287 N N . ALA A 1 282 ? -11.776 -3.288 26.752 1.00 91.19 282 ALA A N 1
ATOM 2288 C CA . ALA A 1 282 ? -13.230 -3.374 26.795 1.00 91.19 282 ALA A CA 1
ATOM 2289 C C . ALA A 1 282 ? -13.786 -2.082 27.407 1.00 91.19 282 ALA A C 1
ATOM 2291 O O . ALA A 1 282 ? -13.338 -1.661 28.474 1.00 91.19 282 ALA A O 1
ATOM 2292 N N . GLU A 1 283 ? -14.747 -1.480 26.722 1.00 88.50 283 GLU A N 1
ATOM 2293 C CA . GLU A 1 283 ? -15.491 -0.318 27.187 1.00 88.50 283 GLU A CA 1
ATOM 2294 C C . GLU A 1 283 ? -16.898 -0.785 27.572 1.00 88.50 283 GLU A C 1
ATOM 2296 O O . GLU A 1 283 ? -17.441 -1.714 26.967 1.00 88.50 283 GLU A O 1
ATOM 2301 N N . GLN A 1 284 ? -17.494 -0.165 28.589 1.00 83.94 284 GLN A N 1
ATOM 2302 C CA . GLN A 1 284 ? -18.901 -0.408 28.880 1.00 83.94 284 GLN A CA 1
ATOM 2303 C C . GLN A 1 284 ? -19.739 0.176 27.742 1.00 83.94 284 GLN A C 1
ATOM 2305 O O . GLN A 1 284 ? -19.573 1.342 27.390 1.00 83.94 284 GLN A O 1
ATOM 2310 N N . ASP A 1 285 ? -20.612 -0.645 27.166 1.00 79.75 285 ASP A N 1
ATOM 2311 C CA . ASP A 1 285 ? -21.556 -0.171 26.163 1.00 79.75 285 ASP A CA 1
ATOM 2312 C C . ASP A 1 285 ? -22.728 0.552 26.829 1.00 79.75 285 ASP A C 1
ATOM 2314 O O . ASP A 1 285 ? -23.058 0.304 27.997 1.00 79.75 285 ASP A O 1
ATOM 2318 N N . ASP A 1 286 ? -23.369 1.434 26.072 1.00 73.50 286 ASP A N 1
ATOM 2319 C CA . ASP A 1 286 ? -24.591 2.076 26.532 1.00 73.50 286 ASP A CA 1
ATOM 2320 C C . ASP A 1 286 ? -25.693 1.019 26.691 1.00 73.50 286 ASP A C 1
ATOM 2322 O O . ASP A 1 286 ? -25.803 0.064 25.922 1.00 73.50 286 ASP A O 1
ATOM 2326 N N . MET A 1 287 ? -26.542 1.194 27.708 1.00 73.75 287 MET A N 1
ATOM 2327 C CA . MET A 1 287 ? -27.665 0.280 27.966 1.00 73.75 287 MET A CA 1
ATOM 2328 C C . MET A 1 287 ? -28.658 0.235 26.791 1.00 73.75 287 MET A C 1
ATOM 2330 O O . MET A 1 287 ? -29.373 -0.749 26.608 1.00 73.75 287 MET A O 1
ATOM 2334 N N . TYR A 1 288 ? -28.682 1.305 25.999 1.00 71.06 288 TYR A N 1
ATOM 2335 C CA . TYR A 1 288 ? -29.403 1.418 24.743 1.00 71.06 288 TYR A CA 1
ATOM 2336 C C . TYR A 1 288 ? -28.390 1.640 23.616 1.00 71.06 288 TYR A C 1
ATOM 2338 O O . TYR A 1 288 ? -27.357 2.262 23.838 1.00 71.06 288 TYR A O 1
ATOM 2346 N N . GLY A 1 289 ? -28.687 1.159 22.407 1.00 72.62 289 GLY A N 1
ATOM 2347 C CA . GLY A 1 289 ? -27.883 1.485 21.225 1.00 72.62 289 GLY A CA 1
ATOM 2348 C C . GLY A 1 289 ? -27.960 2.972 20.854 1.00 72.62 289 GLY A C 1
ATOM 2349 O O . GLY A 1 289 ? -28.469 3.798 21.610 1.00 72.62 289 GLY A O 1
ATOM 2350 N N . ASP A 1 290 ? -27.495 3.323 19.655 1.00 73.94 290 ASP A N 1
ATOM 2351 C CA . ASP A 1 290 ? -27.610 4.696 19.156 1.00 73.94 290 ASP A CA 1
ATOM 2352 C C . ASP A 1 290 ? -29.087 5.103 18.966 1.00 73.94 290 ASP A C 1
ATOM 2354 O O . ASP A 1 290 ? -29.752 4.719 18.001 1.00 73.94 290 ASP A O 1
ATOM 2358 N N . ILE A 1 291 ? -29.603 5.896 19.908 1.00 75.62 291 ILE A N 1
ATOM 2359 C CA . ILE A 1 291 ? -30.965 6.440 19.875 1.00 75.62 291 ILE A CA 1
ATOM 2360 C C . ILE A 1 291 ? -31.049 7.807 19.185 1.00 75.62 291 ILE A C 1
ATOM 2362 O O . ILE A 1 291 ? -32.149 8.350 19.078 1.00 75.62 291 ILE A O 1
ATOM 2366 N N . SER A 1 292 ? -29.934 8.362 18.689 1.00 68.94 292 SER A N 1
ATOM 2367 C CA . SER A 1 292 ? -29.902 9.697 18.066 1.00 68.94 292 SER A CA 1
ATOM 2368 C C . SER A 1 292 ? -30.814 9.810 16.838 1.00 68.94 292 SER A C 1
ATOM 2370 O O . SER A 1 292 ? -31.305 10.889 16.521 1.00 68.94 292 SER A O 1
ATOM 2372 N N . LYS A 1 293 ? -31.098 8.677 16.183 1.00 70.81 293 LYS A N 1
ATOM 2373 C CA . LYS A 1 293 ? -31.967 8.576 14.999 1.00 70.81 293 LYS A CA 1
ATOM 2374 C C . LYS A 1 293 ? -33.323 7.929 15.291 1.00 70.81 293 LYS A C 1
ATOM 2376 O O . LYS A 1 293 ? -34.105 7.696 14.371 1.00 70.81 293 LYS A O 1
ATOM 2381 N N . THR A 1 294 ? -33.605 7.592 16.549 1.00 72.69 294 THR A N 1
ATOM 2382 C CA . THR A 1 294 ? -34.826 6.866 16.917 1.00 72.69 294 THR A CA 1
ATOM 2383 C C . THR A 1 294 ? -35.959 7.845 17.192 1.00 72.69 294 THR A C 1
ATOM 2385 O O . THR A 1 294 ? -35.871 8.644 18.115 1.00 72.69 294 THR A O 1
ATOM 2388 N N . GLN A 1 295 ? -37.054 7.743 16.433 1.00 72.75 295 GLN A N 1
ATOM 2389 C CA . GLN A 1 295 ? -38.288 8.486 16.698 1.00 72.75 295 GLN A CA 1
ATOM 2390 C C . GLN A 1 295 ? -39.265 7.631 17.520 1.00 72.75 295 GLN A C 1
ATOM 2392 O O . GLN A 1 295 ? -39.633 6.524 17.125 1.00 72.75 295 GLN A O 1
ATOM 2397 N N . CYS A 1 296 ? -39.699 8.149 18.668 1.00 73.88 296 CYS A N 1
ATOM 2398 C CA . CYS A 1 296 ? -40.682 7.497 19.533 1.00 73.88 296 CYS A CA 1
ATOM 2399 C C . CYS A 1 296 ? -42.109 7.611 18.939 1.00 73.88 296 CYS A C 1
ATOM 2401 O O . CYS A 1 296 ? -42.538 8.700 18.569 1.00 73.88 296 CYS A O 1
ATOM 2403 N N . ILE A 1 297 ? -42.872 6.507 18.903 1.00 71.69 297 ILE A N 1
ATOM 2404 C CA . ILE A 1 297 ? -44.231 6.450 18.310 1.00 71.69 297 ILE A CA 1
ATOM 2405 C C . ILE A 1 297 ? -45.305 7.093 19.217 1.00 71.69 297 ILE A C 1
ATOM 2407 O O . ILE A 1 297 ? -46.262 7.683 18.723 1.00 71.69 297 ILE A O 1
ATOM 2411 N N . THR A 1 298 ? -45.150 7.021 20.542 1.00 67.38 298 THR A N 1
ATOM 2412 C CA . THR A 1 298 ? -46.068 7.618 21.531 1.00 67.38 298 THR A CA 1
ATOM 2413 C C . THR A 1 298 ? -45.266 8.085 22.743 1.00 67.38 298 THR A C 1
ATOM 2415 O O . THR A 1 298 ? -44.733 7.254 23.475 1.00 67.38 298 THR A O 1
ATOM 2418 N N . ALA A 1 299 ? -45.143 9.394 22.961 1.00 62.72 299 ALA A N 1
ATOM 2419 C CA . ALA A 1 299 ? -44.425 9.933 24.116 1.00 62.72 299 ALA A CA 1
ATOM 2420 C C . ALA A 1 299 ? -45.361 10.069 25.327 1.00 62.72 299 ALA A C 1
ATOM 2422 O O . ALA A 1 299 ? -46.374 10.766 25.244 1.00 62.72 299 ALA A O 1
ATOM 2423 N N . PRO A 1 300 ? -45.007 9.439 26.459 1.00 51.06 300 PRO A N 1
ATOM 2424 C CA . PRO A 1 300 ? -45.062 10.199 27.708 1.00 51.06 300 PRO A CA 1
ATOM 2425 C C . PRO A 1 300 ? -43.701 10.319 28.417 1.00 51.06 300 PRO A C 1
ATOM 2427 O O . PRO A 1 300 ? -43.533 11.252 29.189 1.00 51.06 300 PRO A O 1
ATOM 2430 N N . GLU A 1 301 ? -42.720 9.440 28.152 1.00 53.44 301 GLU A N 1
ATOM 2431 C CA . GLU A 1 301 ? -41.468 9.376 28.947 1.00 53.44 301 GLU A CA 1
ATOM 2432 C C . GLU A 1 301 ? -40.167 9.130 28.140 1.00 53.44 301 GLU A C 1
ATOM 2434 O O . GLU A 1 301 ? -39.111 8.879 28.714 1.00 53.44 301 GLU A O 1
ATOM 2439 N N . GLY A 1 302 ? -40.191 9.195 26.804 1.00 53.72 302 GLY A N 1
ATOM 2440 C CA . GLY A 1 302 ? -39.034 8.818 25.976 1.00 53.72 302 GLY A CA 1
ATOM 2441 C C . GLY A 1 302 ? -38.182 9.994 25.491 1.00 53.72 302 GLY A C 1
ATOM 2442 O O . GLY A 1 302 ? -38.628 10.741 24.624 1.00 53.72 302 GLY A O 1
ATOM 2443 N N . ASN A 1 303 ? -36.932 10.097 25.961 1.00 61.09 303 ASN A N 1
ATOM 2444 C CA . ASN A 1 303 ? -35.872 10.983 25.437 1.00 61.09 303 ASN A CA 1
ATOM 2445 C C . ASN A 1 303 ? -35.357 10.540 24.041 1.00 61.09 303 ASN A C 1
ATOM 2447 O O . ASN A 1 303 ? -34.156 10.401 23.822 1.00 61.09 303 ASN A O 1
ATOM 2451 N N . CYS A 1 304 ? -36.256 10.263 23.099 1.00 62.22 304 CYS A N 1
ATOM 2452 C CA . CYS A 1 304 ? -35.912 9.976 21.705 1.00 62.22 304 CYS A CA 1
ATOM 2453 C C . CYS A 1 304 ? -35.535 11.279 20.976 1.00 62.22 304 CYS A C 1
ATOM 2455 O O . CYS A 1 304 ? -36.302 12.242 21.021 1.00 62.22 304 CYS A O 1
ATOM 2457 N N . ALA A 1 305 ? -34.383 11.321 20.300 1.00 62.16 305 ALA A N 1
ATOM 2458 C CA . ALA A 1 305 ? -33.935 12.498 19.551 1.00 62.16 305 ALA A CA 1
ATOM 2459 C C . ALA A 1 305 ? -34.695 12.674 18.216 1.00 62.16 305 ALA A C 1
ATOM 2461 O O . ALA A 1 305 ? -35.232 11.723 17.645 1.00 62.16 305 ALA A O 1
ATOM 2462 N N . SER A 1 306 ? -34.761 13.913 17.712 1.00 56.12 306 SER A N 1
ATOM 2463 C CA . SER A 1 306 ? -35.360 14.229 16.410 1.00 56.12 306 SER A CA 1
ATOM 2464 C C . SER A 1 306 ? -34.503 13.653 15.279 1.00 56.12 306 SER A C 1
ATOM 2466 O O . SER A 1 306 ? -33.359 14.056 15.100 1.00 56.12 306 SER A O 1
ATOM 2468 N N . GLY A 1 307 ? -35.059 12.683 14.547 1.00 58.03 307 GLY A N 1
ATOM 2469 C CA . GLY A 1 307 ? -34.351 11.885 13.542 1.00 58.03 307 GLY A CA 1
ATOM 2470 C C . GLY A 1 307 ? -33.942 12.634 12.270 1.00 58.03 307 GLY A C 1
ATOM 2471 O O . GLY A 1 307 ? -34.559 12.435 11.223 1.00 58.03 307 GLY A O 1
ATOM 2472 N N . ASP A 1 308 ? -32.879 13.429 12.346 1.00 62.84 308 ASP A N 1
ATOM 2473 C CA . ASP A 1 308 ? -32.224 13.993 11.167 1.00 62.84 308 ASP A CA 1
ATOM 2474 C C . ASP A 1 308 ? -31.356 12.934 10.460 1.00 62.84 308 ASP A C 1
ATOM 2476 O O . ASP A 1 308 ? -30.664 12.116 11.076 1.00 62.84 308 ASP A O 1
ATOM 2480 N N . CYS A 1 309 ? -31.402 12.925 9.125 1.00 68.12 309 CYS A N 1
ATOM 2481 C CA . CYS A 1 309 ? -30.594 12.028 8.304 1.00 68.12 309 CYS A CA 1
ATOM 2482 C C . CYS A 1 309 ? -29.163 12.575 8.182 1.00 68.12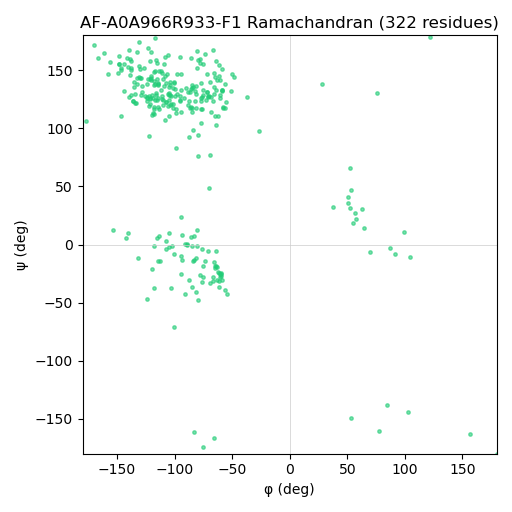 309 CYS A C 1
ATOM 2484 O O . CYS A 1 309 ? -28.873 13.392 7.309 1.00 68.12 309 CYS A O 1
ATOM 2486 N N . ASN A 1 310 ? -28.261 12.114 9.050 1.00 69.31 310 ASN A N 1
ATOM 2487 C CA . ASN A 1 310 ? -26.839 12.454 8.957 1.00 69.31 310 ASN A CA 1
ATOM 2488 C C . ASN A 1 310 ? -26.179 11.633 7.842 1.00 69.31 310 ASN A C 1
ATOM 2490 O O . ASN A 1 310 ? -25.924 10.438 8.009 1.00 69.31 310 ASN A O 1
ATOM 2494 N N . ALA A 1 311 ? -25.915 12.275 6.704 1.00 70.62 311 ALA A N 1
ATOM 2495 C CA . ALA A 1 311 ? -25.144 11.695 5.612 1.00 70.62 311 ALA A CA 1
ATOM 2496 C C . ALA A 1 311 ? -23.649 11.971 5.815 1.00 70.62 311 ALA A C 1
ATOM 2498 O O . ALA A 1 311 ? -23.244 13.112 6.034 1.00 70.62 311 ALA A O 1
ATOM 2499 N N . LEU A 1 312 ? -22.830 10.928 5.690 1.00 74.69 312 LEU A N 1
ATOM 2500 C CA . LEU A 1 312 ? -21.375 11.034 5.668 1.00 74.69 312 LEU A CA 1
ATOM 2501 C C . LEU A 1 312 ? -20.900 10.703 4.254 1.00 74.69 312 LEU A C 1
ATOM 2503 O O . LEU A 1 312 ? -21.243 9.657 3.710 1.00 74.69 312 LEU A O 1
ATOM 2507 N N . THR A 1 313 ? -20.148 11.615 3.643 1.00 74.69 313 THR A N 1
ATOM 2508 C CA . THR A 1 313 ? -19.506 11.385 2.345 1.00 74.69 313 THR A CA 1
ATOM 2509 C C . THR A 1 313 ? -18.008 11.407 2.553 1.00 74.69 313 THR A C 1
ATOM 2511 O O . THR A 1 313 ? -17.471 12.396 3.047 1.00 74.69 313 THR A O 1
ATOM 2514 N N . CYS A 1 314 ? -17.343 10.331 2.150 1.00 71.94 314 CYS A N 1
ATOM 2515 C CA . CYS A 1 314 ? -15.896 10.238 2.180 1.00 71.94 314 CYS A CA 1
ATOM 2516 C C . CYS A 1 314 ? -15.387 9.864 0.802 1.00 71.94 314 CYS A C 1
ATOM 2518 O O . CYS A 1 314 ? -15.843 8.901 0.188 1.00 71.94 314 CYS A O 1
ATOM 2520 N N . CYS A 1 315 ? -14.441 10.659 0.325 1.00 63.88 315 CYS A N 1
ATOM 2521 C CA . CYS A 1 315 ? -13.622 10.312 -0.815 1.00 63.88 315 CYS A CA 1
ATOM 2522 C C . CYS A 1 315 ? -12.300 9.805 -0.247 1.00 63.88 315 CYS A C 1
ATOM 2524 O O . CYS A 1 315 ? -11.692 10.496 0.567 1.00 63.88 315 CYS A O 1
ATOM 2526 N N . ASP A 1 316 ? -11.864 8.624 -0.674 1.00 61.97 316 ASP A N 1
ATOM 2527 C CA . ASP A 1 316 ? -10.459 8.232 -0.569 1.00 61.97 316 ASP A CA 1
ATOM 2528 C C . ASP A 1 316 ? -9.834 8.493 -1.949 1.00 61.97 316 ASP A C 1
ATOM 2530 O O . ASP A 1 316 ? -9.879 7.613 -2.813 1.00 61.97 316 ASP A O 1
ATOM 2534 N N . PRO A 1 317 ? -9.411 9.741 -2.244 1.00 50.44 317 PRO A N 1
ATOM 2535 C CA . PRO A 1 317 ? -8.947 10.113 -3.579 1.00 50.44 317 PRO A CA 1
ATOM 2536 C C . PRO A 1 317 ? -7.685 9.350 -4.005 1.00 50.44 317 PRO A C 1
ATOM 2538 O O . PRO A 1 317 ? -7.448 9.228 -5.207 1.00 50.44 317 PRO A O 1
ATOM 2541 N N . ASP A 1 318 ? -6.944 8.772 -3.052 1.00 56.00 318 ASP A N 1
ATOM 2542 C CA . ASP A 1 318 ? -5.562 8.341 -3.265 1.00 56.00 318 ASP A CA 1
ATOM 2543 C C . ASP A 1 318 ? -5.354 6.818 -3.214 1.00 56.00 318 ASP A C 1
ATOM 2545 O O . ASP A 1 318 ? -4.223 6.344 -3.289 1.00 56.00 318 ASP A O 1
ATOM 2549 N N . ASP A 1 319 ? -6.420 6.009 -3.139 1.00 54.75 319 ASP A N 1
ATOM 2550 C CA . ASP A 1 319 ? -6.310 4.543 -2.970 1.00 54.75 319 ASP A CA 1
ATOM 2551 C C . ASP A 1 319 ? -5.616 3.820 -4.153 1.00 54.75 319 ASP A C 1
ATOM 2553 O O . ASP A 1 319 ? -5.391 2.612 -4.113 1.00 54.75 319 ASP A O 1
ATOM 2557 N N . PHE A 1 320 ? -5.296 4.552 -5.228 1.00 56.50 320 PHE A N 1
ATOM 2558 C CA . PHE A 1 320 ? -4.677 4.039 -6.455 1.00 56.50 320 PHE A CA 1
ATOM 2559 C C . PHE A 1 320 ? -3.631 4.968 -7.091 1.00 56.50 320 PHE A C 1
ATOM 2561 O O . PHE A 1 320 ? -3.186 4.703 -8.213 1.00 56.50 320 PHE A O 1
ATOM 2568 N N . THR A 1 321 ? -3.281 6.078 -6.444 1.00 56.72 321 THR A N 1
ATOM 2569 C CA . THR A 1 321 ? -2.333 7.056 -6.991 1.00 56.72 321 THR A CA 1
ATOM 2570 C C . THR A 1 321 ? -1.028 6.972 -6.223 1.00 56.72 321 THR A C 1
ATOM 2572 O O . THR A 1 321 ? -0.939 7.405 -5.081 1.00 56.72 321 THR A O 1
ATOM 2575 N N . TYR A 1 322 ? -0.017 6.416 -6.879 1.00 58.94 322 TYR A N 1
ATOM 2576 C CA . TYR A 1 322 ? 1.376 6.555 -6.486 1.00 58.94 322 TYR A CA 1
ATOM 2577 C C . TYR A 1 322 ? 2.036 7.426 -7.556 1.00 58.94 322 TYR A C 1
ATOM 2579 O O . TYR A 1 322 ? 1.888 7.133 -8.739 1.00 58.94 322 TYR A O 1
ATOM 2587 N N . SER A 1 323 ? 2.671 8.529 -7.169 1.00 51.25 323 SER A N 1
ATOM 2588 C CA . SER A 1 323 ? 3.529 9.297 -8.074 1.00 51.25 323 SER A CA 1
ATOM 2589 C C . SER A 1 323 ? 4.971 8.937 -7.748 1.00 51.25 323 SER A C 1
ATOM 2591 O O . SER A 1 323 ? 5.401 9.168 -6.613 1.00 51.25 323 SER A O 1
ATOM 2593 N N . ILE A 1 324 ? 5.661 8.344 -8.721 1.00 49.72 324 ILE A N 1
ATOM 2594 C CA . ILE A 1 324 ? 7.114 8.144 -8.701 1.00 49.72 324 ILE A CA 1
ATOM 2595 C C . ILE A 1 324 ? 7.762 9.438 -9.181 1.00 49.72 324 ILE A C 1
ATOM 2597 O O . ILE A 1 324 ? 7.268 9.987 -10.192 1.00 49.72 324 ILE A O 1
#